Protein AF-A0A3M9Y8B5-F1 (afdb_monomer)

Radius of gyration: 24.88 Å; Cα contacts (8 Å, |Δi|>4): 390; chains: 1; bounding box: 61×48×78 Å

Foldseek 3Di:
DPLADDEPVNQVVQVDPVGHDDQDDPCCVVDLLQAAPCPCVVPPPPVNCSYDSVNHVVRHDDDDDDDPDDPCPPPPPPVPPPPQLPQDDPDPVPCPDPVSVLVSLVSHADLLLNLLVVFAFDPCQQLVQLVVVVVVDDDDDDPPDPPVDDQQWDADLNFTASHPDAAEEDASQSSRPVCFCVVRVVVCVVRVGHYDYHQSHSHDPPHGADCDPPNVSNLVRQVSCVVVPNQAAEYEDLPQWFGHGPSNVVVDVDDDIDGHDDDDDDDSDPHQYEYEDDQAVVVQVVCVVVPGPYYHHDNPSNRGDPPRHHSVCRVPVPDPPPD

Secondary structure (DSSP, 8-state):
--TT---HHHHHT-EETTEE----S--HHHHTTTS-TTHHHHHS-GGG----HHHHHHHT----------------------------PPPGGG--SHHHHHHHHHHHS-HHHHHHHH--STT-HHHHHHHHGGGG----PPSS---SS----EEETTEEESSS--BPP---GGGT-TTTHHHHHHHHHHHT--BPPPTT-SS--SS-----SSHHHHHHHHHHHHHTT---EEEE-S-SS----HHHHHHSS-----------PPP--SSPEEEEEE-SHHHHHHHHHTT-SEEEE-STTTTSSTTPPPHHHHHS-SS----

Solvent-accessible surface area (backbone atoms only — not comparable to full-atom values): 19767 Å² total; per-residue (Å²): 129,80,75,77,76,72,35,57,72,63,43,64,74,22,74,48,97,93,40,70,54,85,92,61,72,91,52,56,87,72,43,51,33,65,34,28,79,62,49,57,78,73,72,49,58,72,87,73,64,67,66,57,60,66,64,27,59,61,65,53,64,73,93,77,77,84,75,74,76,71,80,68,78,68,61,81,71,62,70,78,76,65,72,83,54,79,84,70,75,74,62,72,88,72,50,84,51,73,66,47,52,52,57,51,43,64,64,70,40,55,72,53,43,37,23,61,73,74,42,21,5,70,88,33,56,16,36,52,39,47,60,53,54,58,76,77,59,82,85,82,82,81,77,98,62,91,68,91,72,80,85,59,51,43,68,58,86,87,42,76,19,54,42,86,59,63,47,71,58,64,53,37,32,26,56,80,37,88,63,23,55,53,53,54,48,51,52,20,64,74,62,40,33,49,64,46,81,33,49,62,35,17,43,69,83,83,49,54,72,51,93,45,92,54,56,66,61,33,46,54,20,50,48,48,39,47,75,73,63,54,67,56,41,74,49,75,68,52,65,39,54,72,35,55,33,50,52,35,58,72,57,34,94,76,84,83,83,68,83,53,83,91,86,80,91,71,88,77,66,90,54,47,39,26,44,30,28,43,77,48,64,68,57,50,52,51,42,52,76,69,66,45,72,45,70,37,64,27,49,73,71,13,30,25,57,68,77,46,72,30,46,67,50,53,75,54,58,91,64,92,73,82,123

Sequence (323 aa):
MAVGDLNGSEVANHNNADSCWVIGKDATAAYDPIHPAGTLEKYLDASKHLGSSEQVLTKTRQPSVPPSKPQDIRQQREEPKHPPHPTEKPPLSHCLNLSDFESVARQVLDPTSWAYFSSAADDEITLQENYRAFHRVGFRPRVMVNVTQIDISTTLLGARSSLPFYITAKALNKLAHPDGEVAFTRAAGTHGIIHMIPTLSSCALDDILYVNEDRDVTRQIVQQAEKRGCKGLFITVDNTQVGRREKDLRARQRAASRDGEAWHPESITDMPIVLKGIQSVEDVLRAAEHGVAGVVLSNHGGRQLEFARSSLEVIAPGGKSKL

Organism: NCBI:txid1051616

InterPro domains:
  IPR000262 FMN-dependent dehydrogenase [PF01070] (105-254)
  IPR000262 FMN-dependent dehydrogenase [PF01070] (267-315)
  IPR008259 FMN-dependent alpha-hydroxy acid dehydrogenase, active site [PS00557] (298-304)
  IPR013785 Aldolase-type TIM barrel [G3DSA:3.20.20.70] (86-318)
  IPR037396 FMN hydroxy acid dehydrogenase domain [PS51349] (90-323)

Mean predicted aligned error: 12.78 Å

pLDDT: mean 76.39, std 20.82, range [30.23, 98.44]

Nearest PDB structures (foldseek):
  1qcw-assembly1_A  TM=9.193E-01  e=2.488E-20  Saccharomyces cerevisiae
  1kbi-assembly1_A-2  TM=7.594E-01  e=9.999E-23  Saccharomyces cerevisiae
  6w44-assembly1_A  TM=9.212E-01  e=8.499E-18  Homo sapiens
  2w0u-assembly3_C  TM=9.289E-01  e=1.938E-17  Homo sapiens
  6gmb-assembly1_A  TM=9.132E-01  e=1.299E-16  Homo sapiens

Structure (mmCIF, N/CA/C/O backbone):
data_AF-A0A3M9Y8B5-F1
#
_entry.id   AF-A0A3M9Y8B5-F1
#
loop_
_atom_site.group_PDB
_atom_site.id
_atom_site.type_symbol
_atom_site.label_atom_id
_atom_site.label_alt_id
_atom_site.label_comp_id
_atom_site.label_asym_id
_atom_site.label_entity_id
_atom_site.label_seq_id
_atom_site.pdbx_PDB_ins_code
_atom_site.Cartn_x
_atom_site.Cartn_y
_atom_site.Cartn_z
_atom_site.occupancy
_atom_site.B_iso_or_equiv
_atom_site.auth_seq_id
_atom_site.auth_comp_id
_atom_site.auth_asym_id
_atom_site.auth_atom_id
_atom_site.pdbx_PDB_model_num
ATOM 1 N N . MET A 1 1 ? 6.761 12.330 -43.329 1.00 39.31 1 MET A N 1
ATOM 2 C CA . MET A 1 1 ? 7.868 11.800 -44.153 1.00 39.31 1 MET A CA 1
ATOM 3 C C . MET A 1 1 ? 7.489 10.395 -44.571 1.00 39.31 1 MET A C 1
ATOM 5 O O . MET A 1 1 ? 6.934 9.680 -43.747 1.00 39.31 1 MET A O 1
ATOM 9 N N . ALA A 1 2 ? 7.680 10.029 -45.838 1.00 34.94 2 ALA A N 1
ATOM 10 C CA . ALA A 1 2 ? 7.469 8.648 -46.261 1.00 34.94 2 ALA A CA 1
ATOM 11 C C . ALA A 1 2 ? 8.413 7.729 -45.465 1.00 34.94 2 ALA A C 1
ATOM 13 O O . ALA A 1 2 ? 9.552 8.109 -45.204 1.00 34.94 2 ALA A O 1
ATOM 14 N N . VAL A 1 3 ? 7.931 6.544 -45.085 1.00 43.03 3 VAL A N 1
ATOM 15 C CA . VAL A 1 3 ? 8.569 5.525 -44.215 1.00 43.03 3 VAL A CA 1
ATOM 16 C C . VAL A 1 3 ? 9.807 4.866 -44.884 1.00 43.03 3 VAL A C 1
ATOM 18 O O . VAL A 1 3 ? 10.110 3.698 -44.683 1.00 43.03 3 VAL A O 1
ATOM 21 N N . GLY A 1 4 ? 10.511 5.587 -45.762 1.00 46.88 4 GLY A N 1
ATOM 22 C CA . GLY A 1 4 ? 11.449 5.027 -46.736 1.00 46.88 4 GLY A CA 1
ATOM 23 C C . GLY A 1 4 ? 12.939 5.141 -46.405 1.00 46.88 4 GLY A C 1
ATOM 24 O O . GLY A 1 4 ? 13.678 4.213 -46.735 1.00 46.88 4 GLY A O 1
ATOM 25 N N . ASP A 1 5 ? 13.405 6.209 -45.748 1.00 53.28 5 ASP A N 1
ATOM 26 C CA . ASP A 1 5 ? 14.815 6.630 -45.908 1.00 53.28 5 ASP A CA 1
ATOM 27 C C . ASP A 1 5 ? 15.636 6.839 -44.632 1.00 53.28 5 ASP A C 1
ATOM 29 O O . ASP A 1 5 ? 16.745 7.361 -44.690 1.00 53.28 5 ASP A O 1
ATOM 33 N N . LEU A 1 6 ? 15.172 6.345 -43.488 1.00 62.03 6 LEU A N 1
ATOM 34 C CA . LEU A 1 6 ? 15.936 6.477 -42.248 1.00 62.03 6 LEU A CA 1
ATOM 35 C C . LEU A 1 6 ? 17.165 5.568 -42.247 1.00 62.03 6 LEU A C 1
ATOM 37 O O . LEU A 1 6 ? 17.062 4.341 -42.337 1.00 62.03 6 LEU A O 1
ATOM 41 N N . ASN A 1 7 ? 18.338 6.179 -42.109 1.00 64.94 7 ASN A N 1
ATOM 42 C CA . ASN A 1 7 ? 19.612 5.491 -41.923 1.00 64.94 7 ASN A CA 1
ATOM 43 C C . ASN A 1 7 ? 20.214 5.826 -40.546 1.00 64.94 7 ASN A C 1
ATOM 45 O O . ASN A 1 7 ? 19.819 6.791 -39.891 1.00 64.94 7 ASN A O 1
ATOM 49 N N . GLY A 1 8 ? 21.179 5.024 -40.082 1.00 61.25 8 GLY A N 1
ATOM 50 C CA . GLY A 1 8 ? 21.776 5.218 -38.754 1.00 61.25 8 GLY A CA 1
ATOM 51 C C . GLY A 1 8 ? 22.465 6.576 -38.550 1.00 61.25 8 GLY A C 1
ATOM 52 O O . GLY A 1 8 ? 22.557 7.037 -37.416 1.00 61.25 8 GLY A O 1
ATOM 53 N N . SER A 1 9 ? 22.915 7.233 -39.623 1.00 67.12 9 SER A N 1
ATOM 54 C CA . SER A 1 9 ? 23.531 8.565 -39.571 1.00 67.12 9 SER A CA 1
ATOM 55 C C . SER A 1 9 ? 22.500 9.656 -39.300 1.00 67.12 9 SER A C 1
ATOM 57 O O . SER A 1 9 ? 22.771 10.583 -38.546 1.00 67.12 9 SER A O 1
ATOM 59 N N . GLU A 1 10 ? 21.308 9.526 -39.877 1.00 70.75 10 GLU A N 1
ATOM 60 C CA . GLU A 1 10 ? 20.201 10.444 -39.633 1.00 70.75 10 GLU A CA 1
ATOM 61 C C . GLU A 1 10 ? 19.714 10.332 -38.190 1.00 70.75 10 GLU A C 1
ATOM 63 O O . GLU A 1 10 ? 19.627 11.340 -37.500 1.00 70.75 10 GLU A O 1
ATOM 68 N N . VAL A 1 11 ? 19.537 9.110 -37.675 1.00 68.00 11 VAL A N 1
ATOM 69 C CA . VAL A 1 11 ? 19.154 8.901 -36.268 1.00 68.00 11 VAL A CA 1
ATOM 70 C C . VAL A 1 11 ? 20.176 9.491 -35.298 1.00 68.00 11 VAL A C 1
ATOM 72 O O . VAL A 1 11 ? 19.789 10.095 -34.300 1.00 68.00 11 VAL A O 1
ATOM 75 N N . ALA A 1 12 ? 21.472 9.382 -35.594 1.00 66.94 12 ALA A N 1
ATOM 76 C CA . ALA A 1 12 ? 22.521 9.936 -34.740 1.00 66.94 12 ALA A CA 1
ATOM 77 C C . ALA A 1 12 ? 22.442 11.467 -34.573 1.00 66.94 12 ALA A C 1
ATOM 79 O O . ALA A 1 12 ? 22.937 11.982 -33.572 1.00 66.94 12 ALA A O 1
ATOM 80 N N . ASN A 1 13 ? 21.798 12.184 -35.504 1.00 74.81 13 ASN A N 1
ATOM 81 C CA . ASN A 1 13 ? 21.595 13.635 -35.412 1.00 74.81 13 ASN A CA 1
ATOM 82 C C . ASN A 1 13 ? 20.490 14.025 -34.417 1.00 74.81 13 ASN A C 1
ATOM 84 O O . ASN A 1 13 ? 20.414 15.179 -33.997 1.00 74.81 13 ASN A O 1
ATOM 88 N N . HIS A 1 14 ? 19.648 13.072 -34.016 1.00 71.94 14 HIS A N 1
ATOM 89 C CA . HIS A 1 14 ? 18.565 13.269 -33.059 1.00 71.94 14 HIS A CA 1
ATOM 90 C C . HIS A 1 14 ? 18.964 12.671 -31.701 1.00 71.94 14 HIS A C 1
ATOM 92 O O . HIS A 1 14 ? 18.419 11.660 -31.264 1.00 71.94 14 HIS A O 1
ATOM 98 N N . ASN A 1 15 ? 19.950 13.278 -31.037 1.00 61.19 15 ASN A N 1
ATOM 99 C CA . ASN A 1 15 ? 20.521 12.799 -29.770 1.00 61.19 15 ASN A CA 1
ATOM 100 C C . ASN A 1 15 ? 20.554 13.869 -28.660 1.00 61.19 15 ASN A C 1
ATOM 102 O O . ASN A 1 15 ? 21.388 13.803 -27.754 1.00 61.19 15 ASN A O 1
ATOM 106 N N . ASN A 1 16 ? 19.667 14.862 -28.730 1.00 64.06 16 ASN A N 1
ATOM 107 C CA . ASN A 1 16 ? 19.595 15.963 -27.769 1.00 64.06 16 ASN A CA 1
ATOM 108 C C . ASN A 1 16 ? 18.207 16.047 -27.106 1.00 64.06 16 ASN A C 1
ATOM 110 O O . ASN A 1 16 ? 17.302 15.278 -27.429 1.00 64.06 16 ASN A O 1
ATOM 114 N N . ALA A 1 17 ? 18.061 16.956 -26.137 1.00 53.34 17 ALA A N 1
ATOM 115 C CA . ALA A 1 17 ? 16.841 17.093 -25.339 1.00 53.34 17 ALA A CA 1
ATOM 116 C C . ALA A 1 17 ? 15.609 17.498 -26.170 1.00 53.34 17 ALA A C 1
ATOM 118 O O . ALA A 1 17 ? 14.502 17.065 -25.859 1.00 53.34 17 ALA A O 1
ATOM 119 N N . ASP A 1 18 ? 15.813 18.266 -27.242 1.00 64.06 18 ASP A N 1
ATOM 120 C CA . ASP A 1 18 ? 14.740 18.776 -28.104 1.00 64.06 18 ASP A CA 1
ATOM 121 C C . ASP A 1 18 ? 14.344 17.770 -29.192 1.00 64.06 18 ASP A C 1
ATOM 123 O O . ASP A 1 18 ? 13.273 17.857 -29.796 1.00 64.06 18 ASP A O 1
ATOM 127 N N . SER A 1 19 ? 15.213 16.794 -29.457 1.00 63.47 19 SER A N 1
ATOM 128 C CA . SER A 1 19 ? 14.997 15.771 -30.461 1.00 63.47 19 SER A CA 1
ATOM 129 C C . SER A 1 19 ? 15.830 14.525 -30.169 1.00 63.47 19 SER A C 1
ATOM 131 O O . SER A 1 19 ? 17.031 14.488 -30.445 1.00 63.47 19 SER A O 1
ATOM 133 N N . CYS A 1 20 ? 15.159 13.472 -29.699 1.00 60.62 20 CYS A N 1
ATOM 134 C CA . CYS A 1 20 ? 15.762 12.185 -29.367 1.00 60.62 20 CYS A CA 1
ATOM 135 C C . CYS A 1 20 ? 15.126 11.059 -30.189 1.00 60.62 20 CYS A C 1
ATOM 137 O O . CYS A 1 20 ? 13.933 10.782 -30.045 1.00 60.62 20 CYS A O 1
ATOM 139 N N . TRP A 1 21 ? 15.905 10.418 -31.060 1.00 69.00 21 TRP A N 1
ATOM 140 C CA . TRP A 1 21 ? 15.503 9.219 -31.791 1.00 69.00 21 TRP A CA 1
ATOM 141 C C . TRP A 1 21 ? 16.311 8.028 -31.283 1.00 69.00 21 TRP A C 1
ATOM 143 O O . TRP A 1 21 ? 17.533 8.086 -31.157 1.00 69.00 21 TRP A O 1
ATOM 153 N N . VAL A 1 22 ? 15.625 6.923 -31.003 1.00 60.75 22 VAL A N 1
ATOM 154 C CA . VAL A 1 22 ? 16.242 5.703 -30.479 1.00 60.75 22 VAL A CA 1
ATOM 155 C C . VAL A 1 22 ? 16.017 4.577 -31.479 1.00 60.75 22 VAL A C 1
ATOM 157 O O . VAL A 1 22 ? 14.878 4.238 -31.789 1.00 60.75 22 VAL A O 1
ATOM 160 N N . ILE A 1 23 ? 17.103 3.973 -31.969 1.00 63.50 23 ILE A N 1
ATOM 161 C CA . ILE A 1 23 ? 17.049 2.679 -32.659 1.00 63.50 23 ILE A CA 1
ATOM 162 C C . ILE A 1 23 ? 17.440 1.612 -31.644 1.00 63.50 23 ILE A C 1
ATOM 164 O O . ILE A 1 23 ? 18.588 1.548 -31.204 1.00 63.50 23 ILE A O 1
ATOM 168 N N . GLY A 1 24 ? 16.492 0.754 -31.293 1.00 56.94 24 GLY A N 1
ATOM 169 C CA . GLY A 1 24 ? 16.724 -0.404 -30.440 1.00 56.94 24 GLY A CA 1
ATOM 170 C C . GLY A 1 24 ? 16.330 -1.700 -31.136 1.00 56.94 24 GLY A C 1
ATOM 171 O O . GLY A 1 24 ? 15.572 -1.704 -32.107 1.00 56.94 24 GLY A O 1
ATOM 172 N N . LYS A 1 25 ? 16.825 -2.822 -30.606 1.00 54.56 25 LYS A N 1
ATOM 173 C CA . LYS A 1 25 ? 16.076 -4.080 -30.715 1.00 54.56 25 LYS A CA 1
ATOM 174 C C . LYS A 1 25 ? 14.794 -3.957 -29.893 1.00 54.56 25 LYS A C 1
ATOM 176 O O . LYS A 1 25 ? 14.679 -3.039 -29.084 1.00 54.56 25 LYS A O 1
ATOM 181 N N . ASP A 1 26 ? 13.875 -4.890 -30.110 1.00 59.94 26 ASP A N 1
ATOM 182 C CA . ASP A 1 26 ? 12.655 -5.027 -29.324 1.00 59.94 26 ASP A CA 1
ATOM 183 C C . ASP A 1 26 ? 12.927 -4.820 -27.818 1.00 59.94 26 ASP A C 1
ATOM 185 O O . ASP A 1 26 ? 13.622 -5.611 -27.178 1.00 59.94 26 ASP A O 1
ATOM 189 N N . ALA A 1 27 ? 12.430 -3.700 -27.288 1.00 61.75 27 ALA A N 1
ATOM 190 C CA . ALA A 1 27 ? 12.580 -3.304 -25.894 1.00 61.75 27 ALA A CA 1
ATOM 191 C C . ALA A 1 27 ? 11.378 -3.739 -25.043 1.00 61.75 27 ALA A C 1
ATOM 193 O O . ALA A 1 27 ? 11.329 -3.397 -23.863 1.00 61.75 27 ALA A O 1
ATOM 194 N N . THR A 1 28 ? 10.439 -4.505 -25.613 1.00 66.06 28 THR A N 1
ATOM 195 C CA . THR A 1 28 ? 9.214 -4.993 -24.960 1.00 66.06 28 THR A CA 1
ATOM 196 C C . THR A 1 28 ? 9.516 -5.621 -23.599 1.00 66.06 28 THR A C 1
ATOM 198 O O . THR A 1 28 ? 8.907 -5.251 -22.603 1.00 66.06 28 THR A O 1
ATOM 201 N N . ALA A 1 29 ? 10.566 -6.446 -23.495 1.00 63.19 29 ALA A N 1
ATOM 202 C CA . ALA A 1 29 ? 10.961 -7.079 -22.231 1.00 63.19 29 ALA A CA 1
ATOM 203 C C . ALA A 1 29 ? 11.322 -6.086 -21.102 1.00 63.19 29 ALA A C 1
ATOM 205 O O . ALA A 1 29 ? 11.097 -6.384 -19.931 1.00 63.19 29 ALA A O 1
ATOM 206 N N . ALA A 1 30 ? 11.873 -4.914 -21.433 1.00 62.75 30 ALA A N 1
ATOM 207 C CA . ALA A 1 30 ? 12.182 -3.856 -20.465 1.00 62.75 30 ALA A CA 1
ATOM 208 C C . ALA A 1 30 ? 11.041 -2.831 -20.320 1.00 62.75 30 ALA A C 1
ATOM 210 O O . ALA A 1 30 ? 10.939 -2.168 -19.289 1.00 62.75 30 ALA A O 1
ATOM 211 N N . TYR A 1 31 ? 10.197 -2.695 -21.346 1.00 66.88 31 TYR A N 1
ATOM 212 C CA . TYR A 1 31 ? 9.096 -1.738 -21.424 1.00 66.88 31 TYR A CA 1
ATOM 213 C C . TYR A 1 31 ? 7.836 -2.238 -20.704 1.00 66.88 31 TYR A C 1
ATOM 215 O O . TYR A 1 31 ? 7.286 -1.517 -19.868 1.00 66.88 31 TYR A O 1
ATOM 223 N N . ASP A 1 32 ? 7.417 -3.473 -20.978 1.00 72.25 32 ASP A N 1
ATOM 224 C CA . ASP A 1 32 ? 6.177 -4.090 -20.489 1.00 72.25 32 ASP A CA 1
ATOM 225 C C . ASP A 1 32 ? 6.043 -4.162 -18.963 1.00 72.25 32 ASP A C 1
ATOM 227 O O . ASP A 1 32 ? 4.920 -4.030 -18.459 1.00 72.25 32 ASP A O 1
ATOM 231 N N . PRO A 1 33 ? 7.127 -4.374 -18.185 1.00 67.75 33 PRO A N 1
ATOM 232 C CA . PRO A 1 33 ? 7.008 -4.418 -16.733 1.00 67.75 33 PRO A CA 1
ATOM 233 C C . PRO A 1 33 ? 6.734 -3.051 -16.100 1.00 67.75 33 PRO A C 1
ATOM 235 O O . PRO A 1 33 ? 6.300 -2.990 -14.949 1.00 67.75 33 PRO A O 1
ATOM 238 N N . ILE A 1 34 ? 7.005 -1.957 -16.819 1.00 68.44 34 ILE A N 1
ATOM 239 C CA . ILE A 1 34 ? 6.912 -0.595 -16.280 1.00 68.44 34 ILE A CA 1
ATOM 240 C C . ILE A 1 34 ? 5.882 0.293 -16.987 1.00 68.44 34 ILE A C 1
ATOM 242 O O . ILE A 1 34 ? 5.618 1.391 -16.503 1.00 68.44 34 ILE A O 1
ATOM 246 N N . HIS A 1 35 ? 5.260 -0.188 -18.067 1.00 66.94 35 HIS A N 1
ATOM 247 C CA . HIS A 1 35 ? 4.175 0.496 -18.770 1.00 66.94 35 HIS A CA 1
ATOM 248 C C . HIS A 1 35 ? 2.949 -0.421 -18.936 1.00 66.94 35 HIS A C 1
ATOM 250 O O . HIS A 1 35 ? 3.094 -1.623 -19.182 1.00 66.94 35 HIS A O 1
ATOM 256 N N . PRO A 1 36 ? 1.724 0.124 -18.845 1.00 64.88 36 PRO A N 1
ATOM 257 C CA . PRO A 1 36 ? 0.515 -0.585 -19.244 1.00 64.88 36 PRO A CA 1
ATOM 258 C C . PRO A 1 36 ? 0.553 -1.063 -20.699 1.00 64.88 36 PRO A C 1
ATOM 260 O O . PRO A 1 36 ? 1.147 -0.419 -21.567 1.00 64.88 36 PRO A O 1
ATOM 263 N N . ALA A 1 37 ? -0.152 -2.161 -20.982 1.00 64.88 37 ALA A N 1
ATOM 264 C CA . ALA A 1 37 ? -0.356 -2.600 -22.360 1.00 64.88 37 ALA A CA 1
ATOM 265 C C . ALA A 1 37 ? -1.135 -1.525 -23.137 1.00 64.88 37 ALA A C 1
ATOM 267 O O . ALA A 1 37 ? -2.024 -0.892 -22.570 1.00 64.88 37 ALA A O 1
ATOM 268 N N . GLY A 1 38 ? -0.807 -1.310 -24.413 1.00 63.88 38 GLY A N 1
ATOM 269 C CA . GLY A 1 38 ? -1.481 -0.299 -25.236 1.00 63.88 38 GLY A CA 1
ATOM 270 C C . GLY A 1 38 ? -0.949 1.135 -25.084 1.00 63.88 38 GLY A C 1
ATOM 271 O O . GLY A 1 38 ? -1.470 2.047 -25.725 1.00 63.88 38 GLY A O 1
ATOM 272 N N . THR A 1 39 ? 0.047 1.377 -24.216 1.00 67.56 39 THR A N 1
ATOM 273 C CA . THR A 1 39 ? 0.553 2.736 -23.926 1.00 67.56 39 THR A CA 1
ATOM 274 C C . THR A 1 39 ? 1.116 3.419 -25.174 1.00 67.56 39 THR A C 1
ATOM 276 O O . THR A 1 39 ? 0.854 4.602 -25.390 1.00 67.56 39 THR A O 1
ATOM 279 N N . LEU A 1 40 ? 1.865 2.698 -26.015 1.00 67.81 40 LEU A N 1
ATOM 280 C CA . LEU A 1 40 ? 2.422 3.271 -27.243 1.00 67.81 40 LEU A CA 1
ATOM 281 C C . LEU A 1 40 ? 1.312 3.561 -28.254 1.00 67.81 40 LEU A C 1
ATOM 283 O O . LEU A 1 40 ? 1.245 4.656 -28.788 1.00 67.81 40 LEU A O 1
ATOM 287 N N . GLU A 1 41 ? 0.378 2.640 -28.447 1.00 68.62 41 GLU A N 1
ATOM 288 C CA . GLU A 1 41 ? -0.729 2.782 -29.394 1.00 68.62 41 GLU A CA 1
ATOM 289 C C . GLU A 1 41 ? -1.669 3.938 -29.030 1.00 68.62 41 GLU A C 1
ATOM 291 O O . GLU A 1 41 ? -2.261 4.560 -29.911 1.00 68.62 41 GLU A O 1
ATOM 296 N N . LYS A 1 42 ? -1.813 4.222 -27.730 1.00 64.31 42 LYS A N 1
ATOM 297 C CA . LYS A 1 42 ? -2.703 5.263 -27.209 1.00 64.31 42 LYS A CA 1
ATOM 298 C C . LYS A 1 42 ? -2.063 6.653 -27.196 1.00 64.31 42 LYS A C 1
ATOM 300 O O . LYS A 1 42 ? -2.761 7.630 -27.452 1.00 64.31 42 LYS A O 1
ATOM 305 N N . TYR A 1 43 ? -0.773 6.751 -26.871 1.00 64.88 43 TYR A N 1
ATOM 306 C CA . TYR A 1 43 ? -0.111 8.039 -26.611 1.00 64.88 43 TYR A CA 1
ATOM 307 C C . TYR A 1 43 ? 0.987 8.404 -27.616 1.00 64.88 43 TYR A C 1
ATOM 309 O O . TYR A 1 43 ? 1.393 9.566 -27.671 1.00 64.88 43 TYR A O 1
ATOM 317 N N . LEU A 1 44 ? 1.471 7.452 -28.417 1.00 68.00 44 LEU A N 1
ATOM 318 C CA . LEU A 1 44 ? 2.421 7.716 -29.491 1.00 68.00 44 LEU A CA 1
ATOM 319 C C . LEU A 1 44 ? 1.655 7.858 -30.808 1.00 68.00 44 LEU A C 1
ATOM 321 O O . LEU A 1 44 ? 1.164 6.887 -31.378 1.00 68.00 44 LEU A O 1
ATOM 325 N N . ASP A 1 45 ? 1.548 9.096 -31.289 1.00 73.50 45 ASP A N 1
ATOM 326 C CA . ASP A 1 45 ? 0.904 9.383 -32.569 1.00 73.50 45 ASP A CA 1
ATOM 327 C C . ASP A 1 45 ? 1.549 8.568 -33.702 1.00 73.50 45 ASP A C 1
ATOM 329 O O . ASP A 1 45 ? 2.774 8.449 -33.779 1.00 73.50 45 ASP A O 1
ATOM 333 N N . ALA A 1 46 ? 0.731 8.041 -34.617 1.00 71.75 46 ALA A N 1
ATOM 334 C CA . ALA A 1 46 ? 1.204 7.184 -35.701 1.00 71.75 46 ALA A CA 1
ATOM 335 C C . ALA A 1 46 ? 2.263 7.861 -36.594 1.00 71.75 46 ALA A C 1
ATOM 337 O O . ALA A 1 46 ? 3.107 7.177 -37.169 1.00 71.75 46 ALA A O 1
ATOM 338 N N . SER A 1 47 ? 2.283 9.197 -36.676 1.00 71.12 47 SER A N 1
ATOM 339 C CA . SER A 1 47 ? 3.326 9.958 -37.381 1.00 71.12 47 SER A CA 1
ATOM 340 C C . SER A 1 47 ? 4.714 9.852 -36.740 1.00 71.12 47 SER A C 1
ATOM 342 O O . SER A 1 47 ? 5.714 10.161 -37.391 1.00 71.12 47 SER A O 1
ATOM 344 N N . LYS A 1 48 ? 4.794 9.414 -35.479 1.00 69.25 48 LYS A N 1
ATOM 345 C CA . LYS A 1 48 ? 6.038 9.149 -34.744 1.00 69.25 48 LYS A CA 1
ATOM 346 C C . LYS A 1 48 ? 6.551 7.719 -34.955 1.00 69.25 48 LYS A C 1
ATOM 348 O O . LYS A 1 48 ? 7.664 7.414 -34.532 1.00 69.25 48 LYS A O 1
ATOM 353 N N . HIS A 1 49 ? 5.798 6.857 -35.645 1.00 69.38 49 HIS A N 1
ATOM 354 C CA . HIS A 1 49 ? 6.266 5.543 -36.088 1.00 69.38 49 HIS A CA 1
ATOM 355 C C . HIS A 1 49 ? 7.071 5.687 -37.378 1.00 69.38 49 HIS A C 1
ATOM 357 O O . HIS A 1 49 ? 6.552 5.654 -38.492 1.00 69.38 49 HIS A O 1
ATOM 363 N N . LEU A 1 50 ? 8.371 5.892 -37.202 1.00 66.81 50 LEU A N 1
ATOM 364 C CA . LEU A 1 50 ? 9.266 6.314 -38.270 1.00 66.81 50 LEU A CA 1
ATOM 365 C C . LEU A 1 50 ? 9.761 5.159 -39.176 1.00 66.81 50 LEU A C 1
ATOM 367 O O . LEU A 1 50 ? 10.237 5.416 -40.277 1.00 66.81 50 LEU A O 1
ATOM 371 N N . GLY A 1 51 ? 9.595 3.892 -38.779 1.00 65.19 51 GLY A N 1
ATOM 372 C CA . GLY A 1 51 ? 9.939 2.711 -39.590 1.00 65.19 51 GLY A CA 1
ATOM 373 C C . GLY A 1 51 ? 10.259 1.476 -38.742 1.00 65.19 51 GLY A C 1
ATOM 374 O O . GLY A 1 51 ? 10.214 1.542 -37.515 1.00 65.19 51 GLY A O 1
ATOM 375 N N . SER A 1 52 ? 10.584 0.341 -39.375 1.00 65.19 52 SER A N 1
ATOM 376 C CA . SER A 1 52 ? 10.984 -0.878 -38.646 1.00 65.19 52 SER A CA 1
ATOM 377 C C . SER A 1 52 ? 12.487 -0.908 -38.341 1.00 65.19 52 SER A C 1
ATOM 379 O O . SER A 1 52 ? 13.314 -0.461 -39.141 1.00 65.19 52 SER A O 1
ATOM 381 N N . SER A 1 53 ? 12.860 -1.484 -37.195 1.00 60.69 53 SER A N 1
ATOM 382 C CA . SER A 1 53 ? 14.263 -1.607 -36.770 1.00 60.69 53 SER A CA 1
ATOM 383 C C . SER A 1 53 ? 15.111 -2.425 -37.753 1.00 60.69 53 SER A C 1
ATOM 385 O O . SER A 1 53 ? 16.274 -2.093 -37.983 1.00 60.69 53 SER A O 1
ATOM 387 N N . GLU A 1 54 ? 14.534 -3.443 -38.398 1.00 60.19 54 GLU A N 1
ATOM 388 C CA . GLU A 1 54 ? 15.214 -4.263 -39.409 1.00 60.19 54 GLU A CA 1
ATOM 389 C C . GLU A 1 54 ? 15.604 -3.462 -40.655 1.00 60.19 54 GLU A C 1
ATOM 391 O O . GLU A 1 54 ? 16.722 -3.617 -41.152 1.00 60.19 54 GLU A O 1
ATOM 396 N N . GLN A 1 55 ? 14.732 -2.567 -41.131 1.00 63.19 55 GLN A N 1
ATOM 397 C CA . GLN A 1 55 ? 14.993 -1.714 -42.297 1.00 63.19 55 GLN A CA 1
ATOM 398 C C . GLN A 1 55 ? 16.118 -0.707 -42.039 1.00 63.19 55 GLN A C 1
ATOM 400 O O . GLN A 1 55 ? 16.921 -0.438 -42.931 1.00 63.19 55 GLN A O 1
ATOM 405 N N . VAL A 1 56 ? 16.210 -0.178 -40.818 1.00 59.56 56 VAL A N 1
ATOM 406 C CA . VAL A 1 56 ? 17.267 0.771 -40.452 1.00 59.56 56 VAL A CA 1
ATOM 407 C C . VAL A 1 56 ? 18.594 0.037 -40.245 1.00 59.56 56 VAL A C 1
ATOM 409 O O . VAL A 1 56 ? 19.605 0.427 -40.819 1.00 59.56 56 VAL A O 1
ATOM 412 N N . LEU A 1 57 ? 18.602 -1.081 -39.507 1.00 58.56 57 LEU A N 1
ATOM 413 C CA . LEU A 1 57 ? 19.820 -1.844 -39.192 1.00 58.56 57 LEU A CA 1
ATOM 414 C C . LEU A 1 57 ? 20.472 -2.507 -40.417 1.00 58.56 57 LEU A C 1
ATOM 416 O O . LEU A 1 57 ? 21.697 -2.638 -40.462 1.00 58.56 57 LEU A O 1
ATOM 420 N N . THR A 1 58 ? 19.683 -2.922 -41.412 1.00 58.34 58 THR A N 1
ATOM 421 C CA . THR A 1 58 ? 20.206 -3.465 -42.678 1.00 58.34 58 THR A CA 1
ATOM 422 C C . THR A 1 58 ? 20.855 -2.388 -43.546 1.00 58.34 58 THR A C 1
ATOM 424 O O . THR A 1 58 ? 21.878 -2.662 -44.173 1.00 58.34 58 THR A O 1
ATOM 427 N N . LYS A 1 59 ? 20.339 -1.152 -43.522 1.00 55.78 59 LYS A N 1
ATOM 428 C CA . LYS A 1 59 ? 20.894 -0.007 -44.263 1.00 55.78 59 LYS A CA 1
ATOM 429 C C . LYS A 1 59 ? 22.138 0.617 -43.610 1.00 55.78 59 LYS A C 1
ATOM 431 O O . LYS A 1 59 ? 22.908 1.277 -44.301 1.00 55.78 59 LYS A O 1
ATOM 436 N N . THR A 1 60 ? 22.393 0.383 -42.319 1.00 49.66 60 THR A N 1
ATOM 437 C CA . THR A 1 60 ? 23.607 0.871 -41.620 1.00 49.66 60 THR A CA 1
ATOM 438 C C . THR A 1 60 ? 24.841 -0.024 -41.821 1.00 49.66 60 THR A C 1
ATOM 440 O O . THR A 1 60 ? 25.941 0.340 -41.406 1.00 49.66 60 THR A O 1
ATOM 443 N N . ARG A 1 61 ? 24.709 -1.199 -42.455 1.00 46.41 61 ARG A N 1
ATOM 444 C CA . ARG A 1 61 ? 25.857 -2.058 -42.798 1.00 46.41 61 ARG A CA 1
ATOM 445 C C . ARG A 1 61 ? 26.550 -1.548 -44.068 1.00 46.41 61 ARG A C 1
ATOM 447 O O . ARG A 1 61 ? 26.248 -2.005 -45.164 1.00 46.41 61 ARG A O 1
ATOM 454 N N . GLN A 1 62 ? 27.515 -0.639 -43.930 1.00 43.72 62 GLN A N 1
ATOM 455 C CA . GLN A 1 62 ? 28.480 -0.379 -45.007 1.00 43.72 62 GLN A CA 1
ATOM 456 C C . GLN A 1 62 ? 29.551 -1.490 -45.052 1.00 43.72 62 GLN A C 1
ATOM 458 O O . GLN A 1 62 ? 30.090 -1.850 -44.002 1.00 43.72 62 GLN A O 1
ATOM 463 N N . PRO A 1 63 ? 29.905 -2.035 -46.232 1.00 48.00 63 PRO A N 1
ATOM 464 C CA . PRO A 1 63 ? 31.053 -2.917 -46.380 1.00 48.00 63 PRO A CA 1
ATOM 465 C C . PRO A 1 63 ? 32.320 -2.083 -46.605 1.00 48.00 63 PRO A C 1
ATOM 467 O O . PRO A 1 63 ? 32.647 -1.757 -47.742 1.00 48.00 63 PRO A O 1
ATOM 470 N N . SER A 1 64 ? 33.068 -1.754 -45.551 1.00 39.31 64 SER A N 1
ATOM 471 C CA . SER A 1 64 ? 34.460 -1.314 -45.730 1.00 39.31 64 SER A CA 1
ATOM 472 C C . SER A 1 64 ? 35.297 -1.369 -44.451 1.00 39.31 64 SER A C 1
ATOM 474 O O . SER A 1 64 ? 34.907 -0.832 -43.420 1.00 39.31 64 SER A O 1
ATOM 476 N N . VAL A 1 65 ? 36.504 -1.920 -44.633 1.00 35.00 65 VAL A N 1
ATOM 477 C CA . VAL A 1 65 ? 37.666 -2.055 -43.733 1.00 35.00 65 VAL A CA 1
ATOM 478 C C . VAL A 1 65 ? 37.632 -3.282 -42.799 1.00 35.00 65 VAL A C 1
ATOM 480 O O . VAL A 1 65 ? 36.763 -3.377 -41.933 1.00 35.00 65 VAL A O 1
ATOM 483 N N . PRO A 1 66 ? 38.581 -4.240 -42.935 1.00 36.78 66 PRO A N 1
ATOM 484 C CA . PRO A 1 66 ? 38.739 -5.303 -41.950 1.00 36.78 66 PRO A CA 1
ATOM 485 C C . PRO A 1 66 ? 39.154 -4.656 -40.624 1.00 36.78 66 PRO A C 1
ATOM 487 O O . PRO A 1 66 ? 40.097 -3.861 -40.613 1.00 36.78 66 PRO A O 1
ATOM 490 N N . PRO A 1 67 ? 38.476 -4.950 -39.506 1.00 36.31 67 PRO A N 1
ATOM 491 C CA . PRO A 1 67 ? 38.800 -4.304 -38.252 1.00 36.31 67 PRO A CA 1
ATOM 492 C C . PRO A 1 67 ? 40.220 -4.712 -37.852 1.00 36.31 67 PRO A C 1
ATOM 494 O O . PRO A 1 67 ? 40.496 -5.884 -37.588 1.00 36.31 67 PRO A O 1
ATOM 497 N N . SER A 1 68 ? 41.132 -3.740 -37.774 1.00 38.38 68 SER A N 1
ATOM 498 C CA . SER A 1 68 ? 42.268 -3.849 -36.864 1.00 38.38 68 SER A CA 1
ATOM 499 C C . SER A 1 68 ? 41.662 -4.166 -35.505 1.00 38.38 68 SER A C 1
ATOM 501 O O . SER A 1 68 ? 40.882 -3.349 -35.014 1.00 38.38 68 SER A O 1
ATOM 503 N N . LYS A 1 69 ? 41.927 -5.374 -34.983 1.00 32.78 69 LYS A N 1
ATOM 504 C CA . LYS A 1 69 ? 41.344 -5.903 -33.743 1.00 32.78 69 LYS A CA 1
ATOM 505 C C . LYS A 1 69 ? 41.138 -4.762 -32.742 1.00 32.78 69 LYS A C 1
ATOM 507 O O . LYS A 1 69 ? 42.134 -4.267 -32.208 1.00 32.78 69 LYS A O 1
ATOM 512 N N . PRO A 1 70 ? 39.891 -4.327 -32.489 1.00 36.88 70 PRO A N 1
ATOM 513 C CA . PRO A 1 70 ? 39.615 -3.562 -31.295 1.00 36.88 70 PRO A CA 1
ATOM 514 C C . PRO A 1 70 ? 40.113 -4.458 -30.170 1.00 36.88 70 PRO A C 1
ATOM 516 O O . PRO A 1 70 ? 39.733 -5.629 -30.113 1.00 36.88 70 PRO A O 1
ATOM 519 N N . GLN A 1 71 ? 41.035 -3.973 -29.340 1.00 34.72 71 GLN A N 1
ATOM 520 C CA . GLN A 1 71 ? 41.250 -4.637 -28.066 1.00 34.72 71 GLN A CA 1
ATOM 521 C C . GLN A 1 71 ? 39.868 -4.712 -27.423 1.00 34.72 71 GLN A C 1
ATOM 523 O O . GLN A 1 71 ? 39.232 -3.681 -27.203 1.00 34.72 71 GLN A O 1
ATOM 528 N N . ASP A 1 72 ? 39.371 -5.936 -27.263 1.00 34.19 72 ASP A N 1
ATOM 529 C CA . ASP A 1 72 ? 38.085 -6.249 -26.665 1.00 34.19 72 ASP A CA 1
ATOM 530 C C . ASP A 1 72 ? 38.131 -5.762 -25.208 1.00 34.19 72 ASP A C 1
ATOM 532 O O . ASP A 1 72 ? 38.434 -6.499 -24.277 1.00 34.19 72 ASP A O 1
ATOM 536 N N . ILE A 1 73 ? 37.859 -4.470 -25.001 1.00 35.19 73 ILE A N 1
ATOM 537 C CA . ILE A 1 73 ? 37.510 -3.908 -23.689 1.00 35.19 73 ILE A CA 1
ATOM 538 C C . ILE A 1 73 ? 36.050 -4.271 -23.358 1.00 35.19 73 ILE A C 1
ATOM 540 O O . ILE A 1 73 ? 35.557 -4.008 -22.264 1.00 35.19 73 ILE A O 1
ATOM 544 N N . ARG A 1 74 ? 35.377 -5.036 -24.231 1.00 39.78 74 ARG A N 1
ATOM 545 C CA . ARG A 1 74 ? 34.447 -6.063 -23.764 1.00 39.78 74 ARG A CA 1
ATOM 546 C C . ARG A 1 74 ? 35.262 -7.143 -23.058 1.00 39.78 74 ARG A C 1
ATOM 548 O O . ARG A 1 74 ? 35.380 -8.272 -23.522 1.00 39.78 74 ARG A O 1
ATOM 555 N N . GLN A 1 75 ? 35.758 -6.797 -21.867 1.00 35.88 75 GLN A N 1
ATOM 556 C CA . GLN A 1 75 ? 35.759 -7.771 -20.793 1.00 35.88 75 GLN A CA 1
ATOM 557 C C . GLN A 1 75 ? 34.421 -8.481 -20.895 1.00 35.88 75 GLN A C 1
ATOM 559 O O . GLN A 1 75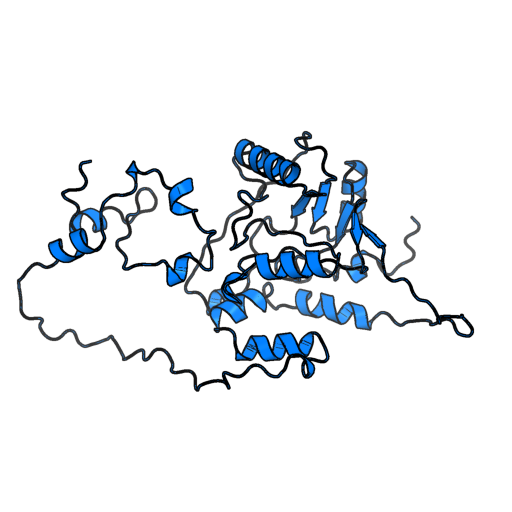 ? 33.374 -7.832 -20.976 1.00 35.88 75 GLN A O 1
ATOM 564 N N . GLN A 1 76 ? 34.508 -9.798 -20.991 1.00 35.03 76 GLN A N 1
ATOM 565 C CA . GLN A 1 76 ? 33.427 -10.724 -20.767 1.00 35.03 76 GLN A CA 1
ATOM 566 C C . GLN A 1 76 ? 32.709 -10.290 -19.483 1.00 35.03 76 GLN A C 1
ATOM 568 O O . GLN A 1 76 ? 32.995 -10.773 -18.395 1.00 35.03 76 GLN A O 1
ATOM 573 N N . ARG A 1 77 ? 31.759 -9.358 -19.590 1.00 38.44 77 ARG A N 1
ATOM 574 C CA . ARG A 1 77 ? 30.586 -9.381 -18.745 1.00 38.44 77 ARG A CA 1
ATOM 575 C C . ARG A 1 77 ? 29.843 -10.602 -19.243 1.00 38.44 77 ARG A C 1
ATOM 577 O O . ARG A 1 77 ? 28.926 -10.511 -20.050 1.00 38.44 77 ARG A O 1
ATOM 584 N N . GLU A 1 78 ? 30.299 -11.761 -18.776 1.00 33.34 78 GLU A N 1
ATOM 585 C CA . GLU A 1 78 ? 29.329 -12.722 -18.306 1.00 33.34 78 GLU A CA 1
ATOM 586 C C . GLU A 1 78 ? 28.333 -11.879 -17.503 1.00 33.34 78 GLU A C 1
ATOM 588 O O . GLU A 1 78 ? 28.718 -11.202 -16.542 1.00 33.34 78 GLU A O 1
ATOM 593 N N . GLU A 1 79 ? 27.076 -11.811 -17.956 1.00 35.09 79 GLU A N 1
ATOM 594 C CA . GLU A 1 79 ? 26.002 -11.587 -16.994 1.00 35.09 79 GLU A CA 1
ATOM 595 C C . GLU A 1 79 ? 26.369 -12.466 -15.806 1.00 35.09 79 GLU A C 1
ATOM 597 O O . GLU A 1 79 ? 26.679 -13.640 -16.054 1.00 35.09 79 GLU A O 1
ATOM 602 N N . PRO A 1 80 ? 26.485 -11.927 -14.578 1.00 35.09 80 PRO A N 1
ATOM 603 C CA . PRO A 1 80 ? 26.819 -12.772 -13.457 1.00 35.09 80 PRO A CA 1
ATOM 604 C C . PRO A 1 80 ? 25.814 -13.911 -13.519 1.00 35.09 80 PRO A C 1
ATOM 606 O O . PRO A 1 80 ? 24.611 -13.690 -13.368 1.00 35.09 80 PRO A O 1
ATOM 609 N N . LYS A 1 81 ? 26.308 -15.116 -13.835 1.00 41.38 81 LYS A N 1
ATOM 610 C CA . LYS A 1 81 ? 25.574 -16.350 -13.638 1.00 41.38 81 LYS A CA 1
ATOM 611 C C . LYS A 1 81 ? 25.442 -16.404 -12.135 1.00 41.38 81 LYS A C 1
ATOM 613 O O . LYS A 1 81 ? 26.290 -16.969 -11.447 1.00 41.38 81 LYS A O 1
ATOM 618 N N . HIS A 1 82 ? 24.442 -15.693 -11.621 1.00 44.56 82 HIS A N 1
ATOM 619 C CA . HIS A 1 82 ? 24.009 -15.864 -10.264 1.00 44.56 82 HIS A CA 1
ATOM 620 C C . HIS A 1 82 ? 23.836 -17.375 -10.127 1.00 44.56 82 HIS A C 1
ATOM 622 O O . HIS A 1 82 ? 23.210 -17.988 -11.004 1.00 44.56 82 HIS A O 1
ATOM 628 N N . PRO A 1 83 ? 24.477 -18.004 -9.126 1.00 37.66 83 PRO A N 1
ATOM 629 C CA . PRO A 1 83 ? 24.223 -19.410 -8.871 1.00 37.66 83 PRO A CA 1
ATOM 630 C C . PRO A 1 83 ? 22.702 -19.573 -8.827 1.00 37.66 83 PRO A C 1
ATOM 632 O O . PRO A 1 83 ? 22.043 -18.656 -8.327 1.00 37.66 83 PRO A O 1
ATOM 635 N N . PRO A 1 84 ? 22.131 -20.649 -9.396 1.00 43.19 84 PRO A N 1
ATOM 636 C CA . PRO A 1 84 ? 20.694 -20.850 -9.357 1.00 43.19 84 PRO A CA 1
ATOM 637 C C . PRO A 1 84 ? 20.285 -20.842 -7.885 1.00 43.19 84 PRO A C 1
ATOM 639 O O . PRO A 1 84 ? 20.493 -21.816 -7.164 1.00 43.19 84 PRO A O 1
ATOM 642 N N . HIS A 1 85 ? 19.772 -19.705 -7.411 1.00 48.84 85 HIS A N 1
ATOM 643 C CA . HIS A 1 85 ? 19.027 -19.669 -6.170 1.00 48.84 85 HIS A CA 1
ATOM 644 C C . HIS A 1 85 ? 17.909 -20.690 -6.364 1.00 48.84 85 HIS A C 1
ATOM 646 O O . HIS A 1 85 ? 17.364 -20.747 -7.472 1.00 48.84 85 HIS A O 1
ATOM 652 N N . PRO A 1 86 ? 17.637 -21.555 -5.372 1.00 49.56 86 PRO A N 1
ATOM 653 C CA . PRO A 1 86 ? 16.678 -22.635 -5.537 1.00 49.56 86 PRO A CA 1
ATOM 654 C C . PRO A 1 86 ? 15.385 -22.048 -6.103 1.00 49.56 86 PRO A C 1
ATOM 656 O O . PRO A 1 86 ? 14.718 -21.231 -5.476 1.00 49.56 86 PRO A O 1
ATOM 659 N N . THR A 1 87 ? 15.106 -22.403 -7.356 1.00 58.81 87 THR A N 1
ATOM 660 C CA . THR A 1 87 ? 14.033 -21.846 -8.185 1.00 58.81 87 THR A CA 1
ATOM 661 C C . THR A 1 87 ? 12.654 -22.266 -7.691 1.00 58.81 87 THR A C 1
ATOM 663 O O . THR A 1 87 ? 11.641 -21.723 -8.134 1.00 58.81 87 THR A O 1
ATOM 666 N N . GLU A 1 88 ? 12.596 -23.214 -6.759 1.00 75.88 88 GLU A N 1
ATOM 667 C CA . GLU A 1 88 ? 11.365 -23.623 -6.111 1.00 75.88 88 GLU A CA 1
ATOM 668 C C . GLU A 1 88 ? 11.051 -22.726 -4.921 1.00 75.88 88 GLU A C 1
ATOM 670 O O . GLU A 1 88 ? 11.666 -22.788 -3.856 1.00 75.88 88 GLU A O 1
ATOM 675 N N . LYS A 1 89 ? 10.011 -21.911 -5.109 1.00 89.44 89 LYS A N 1
ATOM 676 C CA . LYS A 1 89 ? 9.286 -21.292 -4.003 1.00 89.44 89 LYS A CA 1
ATOM 677 C C . LYS A 1 89 ? 8.817 -22.406 -3.058 1.00 89.44 89 LYS A C 1
ATOM 679 O O . LYS A 1 89 ? 8.316 -23.424 -3.545 1.00 89.44 89 LYS A O 1
ATOM 684 N N . PRO A 1 90 ? 8.921 -22.228 -1.731 1.00 92.00 90 PRO A N 1
ATOM 685 C CA . PRO A 1 90 ? 8.353 -23.197 -0.809 1.00 92.00 90 PRO A CA 1
ATOM 686 C C . PRO A 1 90 ? 6.833 -23.307 -1.028 1.00 92.00 90 PRO A C 1
ATOM 688 O O . PRO A 1 90 ? 6.208 -22.354 -1.512 1.00 92.00 90 PRO A O 1
ATOM 691 N N . PRO A 1 91 ? 6.210 -24.438 -0.649 1.00 94.81 91 PRO A N 1
ATOM 692 C CA . PRO A 1 91 ? 4.758 -24.546 -0.611 1.00 94.81 91 PRO A CA 1
ATOM 693 C C . PRO A 1 91 ? 4.143 -23.372 0.156 1.00 94.81 91 PRO A C 1
ATOM 695 O O . PRO A 1 91 ? 4.648 -22.994 1.211 1.00 94.81 91 PRO A O 1
ATOM 698 N N . LEU A 1 92 ? 3.028 -22.823 -0.335 1.00 94.25 92 LEU A N 1
ATOM 699 C CA . LEU A 1 92 ? 2.370 -21.671 0.300 1.00 94.25 92 LEU A CA 1
ATOM 700 C C . LEU A 1 92 ? 2.031 -21.931 1.778 1.00 94.25 92 LEU A C 1
ATOM 702 O O . LEU A 1 92 ? 2.129 -21.029 2.600 1.00 94.25 92 LEU A O 1
ATOM 706 N N . SER A 1 93 ? 1.700 -23.178 2.126 1.00 96.62 93 SER A N 1
ATOM 707 C CA . SER A 1 93 ? 1.434 -23.618 3.500 1.00 96.62 93 SER A CA 1
ATOM 708 C C . SER A 1 93 ? 2.634 -23.506 4.448 1.00 96.62 93 SER A C 1
ATOM 710 O O . SER A 1 93 ? 2.452 -23.625 5.655 1.00 96.62 93 SER A O 1
ATOM 712 N N . HIS A 1 94 ? 3.852 -23.313 3.932 1.00 94.88 94 HIS A N 1
ATOM 713 C CA . HIS A 1 94 ? 5.059 -23.101 4.736 1.00 94.88 94 HIS A CA 1
ATOM 714 C C . HIS A 1 94 ? 5.331 -21.617 5.024 1.00 94.88 94 HIS A C 1
ATOM 716 O O . HIS A 1 94 ? 6.152 -21.322 5.887 1.00 94.88 94 HIS A O 1
ATOM 722 N N . CYS A 1 95 ? 4.663 -20.686 4.336 1.00 96.25 95 CYS A N 1
ATOM 723 C CA . CYS A 1 95 ? 4.715 -19.265 4.672 1.00 96.25 95 CYS A CA 1
ATOM 724 C C . CYS A 1 95 ? 3.716 -18.993 5.805 1.00 96.25 95 CYS A C 1
ATOM 726 O O . CYS A 1 95 ? 2.517 -18.851 5.570 1.00 96.25 95 CYS A O 1
ATOM 728 N N . LEU A 1 96 ? 4.208 -18.960 7.044 1.00 96.69 96 LEU A N 1
ATOM 729 C CA . LEU A 1 96 ? 3.394 -18.833 8.254 1.00 96.69 96 LEU A CA 1
ATOM 730 C C . LEU A 1 96 ? 3.085 -17.372 8.601 1.00 96.69 96 LEU A C 1
ATOM 732 O O . LEU A 1 96 ? 2.127 -17.095 9.322 1.00 96.69 96 LEU A O 1
ATOM 736 N N . ASN A 1 97 ? 3.901 -16.433 8.122 1.00 96.69 97 ASN A N 1
ATOM 737 C CA . ASN A 1 97 ? 3.740 -15.002 8.370 1.00 96.69 97 ASN A CA 1
ATOM 738 C C . ASN A 1 97 ? 4.213 -14.148 7.174 1.00 96.69 97 ASN A C 1
ATOM 740 O O . ASN A 1 97 ? 4.729 -14.658 6.181 1.00 96.69 97 ASN A O 1
ATOM 744 N N . LEU A 1 98 ? 4.034 -12.824 7.271 1.00 95.81 98 LEU A N 1
ATOM 745 C CA . LEU A 1 98 ? 4.395 -11.881 6.203 1.00 95.81 98 LEU A CA 1
ATOM 746 C C . LEU A 1 98 ? 5.905 -11.820 5.915 1.00 95.81 98 LEU A C 1
ATOM 748 O O . LEU A 1 98 ? 6.291 -11.651 4.759 1.00 95.81 98 LEU A O 1
ATOM 752 N N . SER A 1 99 ? 6.755 -12.009 6.925 1.00 95.94 99 SER A N 1
ATOM 753 C CA . SER A 1 99 ? 8.215 -11.995 6.770 1.00 95.94 99 SER A CA 1
ATOM 754 C C . SER A 1 99 ? 8.729 -13.194 5.967 1.00 95.94 99 SER A C 1
ATOM 756 O O . SER A 1 99 ? 9.746 -13.083 5.282 1.00 95.94 99 SER A O 1
ATOM 758 N N . ASP A 1 100 ? 8.015 -14.326 5.981 1.00 96.75 100 ASP A N 1
ATOM 759 C CA . ASP A 1 100 ? 8.362 -15.485 5.150 1.00 96.75 100 ASP A CA 1
ATOM 760 C C . ASP A 1 100 ? 8.217 -15.151 3.657 1.00 96.75 100 ASP A C 1
ATOM 762 O O . ASP A 1 100 ? 9.082 -15.503 2.854 1.00 96.75 100 ASP A O 1
ATOM 766 N N . PHE A 1 101 ? 7.171 -14.404 3.280 1.00 96.25 101 PHE A N 1
ATOM 767 C CA . PHE A 1 101 ? 6.995 -13.934 1.902 1.00 96.25 101 PHE A CA 1
ATOM 768 C C . PHE A 1 101 ? 8.100 -12.962 1.483 1.00 96.25 101 PHE A C 1
ATOM 770 O O . PHE A 1 101 ? 8.575 -13.041 0.351 1.00 96.25 101 PHE A O 1
ATOM 777 N N . GLU A 1 102 ? 8.537 -12.077 2.381 1.00 95.44 102 GLU A N 1
ATOM 778 C CA . GLU A 1 102 ? 9.659 -11.170 2.125 1.00 95.44 102 GLU A CA 1
ATOM 779 C C . GLU A 1 102 ? 10.972 -11.944 1.910 1.00 95.44 102 GLU A C 1
ATOM 781 O O . GLU A 1 102 ? 11.701 -11.681 0.951 1.00 95.44 102 GLU A O 1
ATOM 786 N N . SER A 1 103 ? 11.238 -12.956 2.743 1.00 94.75 103 SER A N 1
ATOM 787 C CA . SER A 1 103 ? 12.410 -13.832 2.621 1.00 94.75 103 SER A CA 1
ATOM 788 C C . SER A 1 103 ? 12.423 -14.613 1.303 1.00 94.75 103 SER A C 1
ATOM 790 O O . SER A 1 103 ? 13.457 -14.687 0.634 1.00 94.75 103 SER A O 1
ATOM 792 N N . VAL A 1 104 ? 11.272 -15.156 0.890 1.00 94.56 104 VAL A N 1
ATOM 793 C CA . VAL A 1 104 ? 11.123 -15.833 -0.407 1.00 94.56 104 VAL A CA 1
ATOM 794 C C . VAL A 1 104 ? 11.301 -14.839 -1.557 1.00 94.56 104 VAL A C 1
ATOM 796 O O . VAL A 1 104 ? 12.041 -15.117 -2.498 1.00 94.56 104 VAL A O 1
ATOM 799 N N . ALA A 1 105 ? 10.680 -13.659 -1.483 1.00 94.06 105 ALA A N 1
ATOM 800 C CA . ALA A 1 105 ? 10.799 -12.633 -2.517 1.00 94.06 105 ALA A CA 1
ATOM 801 C C . ALA A 1 105 ? 12.253 -12.180 -2.715 1.00 94.06 105 ALA A C 1
ATOM 803 O O . ALA A 1 105 ? 12.689 -12.040 -3.853 1.00 94.06 105 ALA A O 1
ATOM 804 N N . ARG A 1 106 ? 13.032 -12.039 -1.635 1.00 93.69 106 ARG A N 1
ATOM 805 C CA . ARG A 1 106 ? 14.463 -11.703 -1.699 1.00 93.69 106 ARG A CA 1
ATOM 806 C C . ARG A 1 106 ? 15.296 -12.718 -2.483 1.00 93.69 106 ARG A C 1
ATOM 808 O O . ARG A 1 106 ? 16.313 -12.346 -3.058 1.00 93.69 106 ARG A O 1
ATOM 815 N N . GLN A 1 107 ? 14.900 -13.987 -2.465 1.00 91.06 107 GLN A N 1
ATOM 816 C CA . GLN A 1 107 ? 15.618 -15.069 -3.145 1.00 91.06 107 GLN A CA 1
ATOM 817 C C . GLN A 1 107 ? 15.196 -15.228 -4.609 1.00 91.06 107 GLN A C 1
ATOM 819 O O . GLN A 1 107 ? 15.982 -15.712 -5.418 1.00 91.06 107 GLN A O 1
ATOM 824 N N . VAL A 1 108 ? 13.957 -14.850 -4.934 1.00 90.69 108 VAL A N 1
ATOM 825 C CA . VAL A 1 108 ? 13.341 -15.112 -6.243 1.00 90.69 108 VAL A CA 1
ATOM 826 C C . VAL A 1 108 ? 13.367 -13.893 -7.165 1.00 90.69 108 VAL A C 1
ATOM 828 O O . VAL A 1 108 ? 13.464 -14.057 -8.378 1.00 90.69 108 VAL A O 1
ATOM 831 N N . LEU A 1 109 ? 13.239 -12.681 -6.622 1.00 89.19 109 LEU A N 1
ATOM 832 C CA . LEU A 1 109 ? 13.248 -11.461 -7.426 1.00 89.19 109 LEU A CA 1
ATOM 833 C C . LEU A 1 109 ? 14.659 -11.143 -7.916 1.00 89.19 109 LEU A C 1
ATOM 835 O O . LEU A 1 109 ? 15.638 -11.319 -7.190 1.00 89.19 109 LEU A O 1
ATOM 839 N N . ASP A 1 110 ? 14.754 -10.606 -9.133 1.00 88.62 110 ASP A N 1
ATOM 840 C CA . ASP A 1 110 ? 16.016 -10.061 -9.616 1.00 88.62 110 ASP A CA 1
ATOM 841 C C . ASP A 1 110 ? 16.462 -8.871 -8.736 1.00 88.62 110 ASP A C 1
ATOM 843 O O . ASP A 1 110 ? 15.628 -8.211 -8.099 1.00 88.62 110 ASP A O 1
ATOM 847 N N . PRO A 1 111 ? 17.769 -8.556 -8.692 1.00 87.81 111 PRO A N 1
ATOM 848 C CA . PRO A 1 111 ? 18.290 -7.513 -7.814 1.00 87.81 111 PRO A CA 1
ATOM 849 C C . PRO A 1 111 ? 17.641 -6.136 -8.005 1.00 87.81 111 PRO A C 1
ATOM 851 O O . PRO A 1 111 ? 17.493 -5.398 -7.030 1.00 87.81 111 PRO A O 1
ATOM 854 N N . THR A 1 112 ? 17.241 -5.776 -9.228 1.00 85.56 112 THR A N 1
ATOM 855 C CA . THR A 1 112 ? 16.627 -4.477 -9.528 1.00 85.56 112 THR A CA 1
ATOM 856 C C . THR A 1 112 ? 15.186 -4.422 -9.030 1.00 85.56 112 THR A C 1
ATOM 858 O O . THR A 1 112 ? 14.791 -3.424 -8.420 1.00 85.56 112 THR A O 1
ATOM 861 N N . SER A 1 113 ? 14.415 -5.489 -9.229 1.00 88.62 113 SER A N 1
ATOM 862 C CA . SER A 1 113 ? 13.047 -5.602 -8.714 1.00 88.62 113 SER A CA 1
ATOM 863 C C . SER A 1 113 ? 13.022 -5.695 -7.190 1.00 88.62 113 SER A C 1
ATOM 865 O O . SER A 1 113 ? 12.248 -4.989 -6.542 1.00 88.62 113 SER A O 1
ATOM 867 N N . TRP A 1 114 ? 13.916 -6.490 -6.591 1.00 93.88 114 TRP A N 1
ATOM 868 C CA . TRP A 1 114 ? 14.068 -6.547 -5.137 1.00 93.88 114 TRP A CA 1
ATOM 869 C C . TRP A 1 114 ? 14.449 -5.183 -4.557 1.00 93.88 114 TRP A C 1
ATOM 871 O O . TRP A 1 114 ? 13.844 -4.750 -3.574 1.00 93.88 114 TRP A O 1
ATOM 881 N N . ALA A 1 115 ? 15.411 -4.479 -5.167 1.00 91.31 115 ALA A N 1
ATOM 882 C CA . ALA A 1 115 ? 15.783 -3.133 -4.738 1.00 91.31 115 ALA A CA 1
ATOM 883 C C . ALA A 1 115 ? 14.573 -2.189 -4.776 1.00 91.31 115 ALA A C 1
ATOM 885 O O . ALA A 1 115 ? 14.303 -1.536 -3.772 1.00 91.31 115 ALA A O 1
ATOM 886 N N . TYR A 1 116 ? 13.791 -2.201 -5.863 1.00 90.94 116 TYR A N 1
ATOM 887 C CA . TYR A 1 116 ? 12.617 -1.338 -6.014 1.00 90.94 116 TYR A CA 1
ATOM 888 C C . TYR A 1 116 ? 11.595 -1.496 -4.879 1.00 90.94 116 TYR A C 1
ATOM 890 O O . TYR A 1 116 ? 11.102 -0.490 -4.349 1.00 90.94 116 TYR A O 1
ATOM 898 N N . PHE A 1 117 ? 11.289 -2.741 -4.501 1.00 94.00 117 PHE A N 1
ATOM 899 C CA . PHE A 1 117 ? 10.285 -3.039 -3.478 1.00 94.00 117 PHE A CA 1
ATOM 900 C C . PHE A 1 117 ? 10.808 -2.907 -2.047 1.00 94.00 117 PHE A C 1
ATOM 902 O O . PHE A 1 117 ? 10.057 -2.470 -1.182 1.00 94.00 117 PHE A O 1
ATOM 909 N N . SER A 1 118 ? 12.068 -3.273 -1.797 1.00 95.50 118 SER A N 1
ATOM 910 C CA . SER A 1 118 ? 12.652 -3.294 -0.446 1.00 95.50 118 SER A CA 1
ATOM 911 C C . SER A 1 118 ? 13.339 -1.990 -0.034 1.00 95.50 118 SER A C 1
ATOM 913 O O . SER A 1 118 ? 13.826 -1.895 1.093 1.00 95.50 118 SER A O 1
ATOM 915 N N . SER A 1 119 ? 13.440 -1.005 -0.933 1.00 94.12 119 SER A N 1
ATOM 916 C CA . SER A 1 119 ? 14.101 0.266 -0.640 1.00 94.12 119 SER A CA 1
ATOM 917 C C . SER A 1 119 ? 13.203 1.277 0.057 1.00 94.12 119 SER A C 1
ATOM 919 O O . SER A 1 119 ? 12.016 1.417 -0.257 1.00 94.12 119 SER A O 1
ATOM 921 N N . ALA A 1 120 ? 13.826 2.051 0.936 1.00 95.19 120 ALA A N 1
ATOM 922 C CA . ALA A 1 120 ? 13.305 3.295 1.485 1.00 95.19 120 ALA A CA 1
ATOM 923 C C . ALA A 1 120 ? 14.239 4.467 1.140 1.00 95.19 120 ALA A C 1
ATOM 925 O O . ALA A 1 120 ? 15.212 4.287 0.402 1.00 95.19 120 ALA A O 1
ATOM 926 N N . ALA A 1 121 ? 13.866 5.677 1.560 1.00 94.62 121 ALA A N 1
ATOM 927 C CA . ALA A 1 121 ? 14.723 6.846 1.415 1.00 94.62 121 ALA A CA 1
ATOM 928 C C . ALA A 1 121 ? 16.006 6.672 2.237 1.00 94.62 121 ALA A C 1
ATOM 930 O O . ALA A 1 121 ? 16.007 5.900 3.189 1.00 94.62 121 ALA A O 1
ATOM 931 N N . ASP A 1 122 ? 17.068 7.347 1.800 1.00 95.12 122 ASP A N 1
ATOM 932 C CA . ASP A 1 122 ? 18.334 7.570 2.501 1.00 95.12 122 ASP A CA 1
ATOM 933 C C . ASP A 1 122 ? 18.836 6.362 3.324 1.00 95.12 122 ASP A C 1
ATOM 935 O O . ASP A 1 122 ? 19.266 5.360 2.742 1.00 95.12 122 ASP A O 1
ATOM 939 N N . ASP A 1 123 ? 18.783 6.453 4.654 1.00 96.81 123 ASP A N 1
ATOM 940 C CA . ASP A 1 123 ? 19.314 5.464 5.602 1.00 96.81 123 ASP A CA 1
ATOM 941 C C . ASP A 1 123 ? 18.260 4.418 6.033 1.00 96.81 123 ASP A C 1
ATOM 943 O O . ASP A 1 123 ? 18.546 3.518 6.828 1.00 96.81 123 ASP A O 1
ATOM 947 N N . GLU A 1 124 ? 17.034 4.519 5.511 1.00 97.31 124 GLU A N 1
ATOM 948 C CA . GLU A 1 124 ? 15.876 3.661 5.780 1.00 97.31 124 GLU A CA 1
ATOM 949 C C . GLU A 1 124 ? 15.440 3.639 7.258 1.00 97.31 124 GLU A C 1
ATOM 951 O O . GLU A 1 124 ? 14.785 2.697 7.724 1.00 97.31 124 GLU A O 1
ATOM 956 N N . ILE A 1 125 ? 15.763 4.691 8.013 1.00 97.88 125 ILE A N 1
ATOM 957 C CA . ILE A 1 125 ? 15.447 4.819 9.441 1.00 97.88 125 ILE A CA 1
ATOM 958 C C . ILE A 1 125 ? 13.936 4.879 9.637 1.00 97.88 125 ILE A C 1
ATOM 960 O O . ILE A 1 125 ? 13.401 4.133 10.457 1.00 97.88 125 ILE A O 1
ATOM 964 N N . THR A 1 126 ? 13.227 5.698 8.862 1.00 98.00 126 THR A N 1
ATOM 965 C CA . THR A 1 126 ? 11.767 5.820 8.933 1.00 98.00 126 THR A CA 1
ATOM 966 C C . THR A 1 126 ? 11.067 4.509 8.581 1.00 98.00 126 THR A C 1
ATOM 968 O O . THR A 1 126 ? 10.071 4.161 9.216 1.00 98.00 126 THR A O 1
ATOM 971 N N . LEU A 1 127 ? 11.583 3.737 7.617 1.00 97.50 127 LEU A N 1
ATOM 972 C CA . LEU A 1 127 ? 11.042 2.409 7.303 1.00 97.50 127 LEU A CA 1
ATOM 973 C C . LEU A 1 127 ? 11.110 1.489 8.528 1.00 97.50 127 LEU A C 1
ATOM 975 O O . LEU A 1 127 ? 10.113 0.864 8.892 1.00 97.50 127 LEU A O 1
ATOM 979 N N . GLN A 1 128 ? 12.268 1.440 9.189 1.00 97.38 128 GLN A N 1
ATOM 980 C CA . GLN A 1 128 ? 12.448 0.644 10.404 1.00 97.38 128 GLN A CA 1
ATOM 981 C C . GLN A 1 128 ? 11.602 1.174 11.564 1.00 97.38 128 GLN A C 1
ATOM 983 O O . GLN A 1 128 ? 11.041 0.399 12.338 1.00 97.38 128 GLN A O 1
ATOM 988 N N . GLU A 1 129 ? 11.493 2.491 11.687 1.00 97.56 129 GLU A N 1
ATOM 989 C CA . GLU A 1 129 ? 10.747 3.166 12.740 1.00 97.56 129 GLU A CA 1
ATOM 990 C C . GLU A 1 129 ? 9.238 2.908 12.637 1.00 97.56 129 GLU A C 1
ATOM 992 O O . GLU A 1 129 ? 8.596 2.586 13.637 1.00 97.56 129 GLU A O 1
ATOM 997 N N . ASN A 1 130 ? 8.686 2.916 11.419 1.00 97.19 130 ASN A N 1
ATOM 998 C CA . ASN A 1 130 ? 7.296 2.535 11.158 1.00 97.19 130 ASN A CA 1
ATOM 999 C C . ASN A 1 130 ? 6.947 1.170 11.765 1.00 97.19 130 ASN A C 1
ATOM 1001 O O . ASN A 1 130 ? 5.881 1.020 12.363 1.00 97.19 130 ASN A O 1
ATOM 1005 N N . TYR A 1 131 ? 7.854 0.196 11.644 1.00 94.69 131 TYR A N 1
ATOM 1006 C CA . TYR A 1 131 ? 7.695 -1.136 12.225 1.00 94.69 131 TYR A CA 1
ATOM 1007 C C . TYR A 1 131 ? 7.925 -1.133 13.745 1.00 94.69 131 TYR A C 1
ATOM 1009 O O . TYR A 1 131 ? 7.095 -1.624 14.510 1.00 94.69 131 TYR A O 1
ATOM 1017 N N . ARG A 1 132 ? 9.033 -0.538 14.207 1.00 96.38 132 ARG A N 1
ATOM 1018 C CA . ARG A 1 132 ? 9.437 -0.533 15.625 1.00 96.38 132 ARG A CA 1
ATOM 1019 C C . ARG A 1 132 ? 8.436 0.169 16.537 1.00 96.38 132 ARG A C 1
ATOM 1021 O O . ARG A 1 132 ? 8.301 -0.242 17.689 1.00 96.38 132 ARG A O 1
ATOM 1028 N N . ALA A 1 133 ? 7.716 1.173 16.043 1.00 96.12 133 ALA A N 1
ATOM 1029 C CA . ALA A 1 133 ? 6.720 1.893 16.830 1.00 96.12 133 ALA A CA 1
ATOM 1030 C C . ALA A 1 133 ? 5.629 0.989 17.412 1.00 96.12 133 ALA A C 1
ATOM 1032 O O . ALA A 1 133 ? 5.209 1.195 18.551 1.00 96.12 133 ALA A O 1
ATOM 1033 N N . PHE A 1 134 ? 5.229 -0.066 16.698 1.00 95.19 134 PHE A N 1
ATOM 1034 C CA . PHE A 1 134 ? 4.240 -1.016 17.210 1.00 95.19 134 PHE A CA 1
ATOM 1035 C C . PHE A 1 134 ? 4.734 -1.772 18.449 1.00 95.19 134 PHE A C 1
ATOM 1037 O O . PHE A 1 134 ? 3.934 -2.085 19.326 1.00 95.19 134 PHE A O 1
ATOM 1044 N N . HIS A 1 135 ? 6.045 -1.995 18.592 1.00 96.12 135 HIS A N 1
ATOM 1045 C CA . HIS A 1 135 ? 6.615 -2.642 19.780 1.00 96.12 135 HIS A CA 1
ATOM 1046 C C . HIS A 1 135 ? 6.587 -1.755 21.031 1.00 96.12 135 HIS A C 1
ATOM 1048 O O . HIS A 1 135 ? 6.805 -2.250 22.136 1.00 96.12 135 HIS A O 1
ATOM 1054 N N . ARG A 1 136 ? 6.313 -0.451 20.886 1.00 94.56 136 ARG A N 1
ATOM 1055 C CA . ARG A 1 136 ? 6.143 0.466 22.024 1.00 94.56 136 ARG A CA 1
ATOM 1056 C C . ARG A 1 136 ? 4.732 0.412 22.614 1.00 94.56 136 ARG A C 1
ATOM 1058 O O . ARG A 1 136 ? 4.495 1.006 23.663 1.00 94.56 136 ARG A O 1
ATOM 1065 N N . VAL A 1 137 ? 3.804 -0.299 21.968 1.00 93.31 137 VAL A N 1
ATOM 1066 C CA . VAL A 1 137 ? 2.409 -0.423 22.399 1.00 93.31 137 VAL A CA 1
ATOM 1067 C C . VAL A 1 137 ? 2.147 -1.833 22.924 1.00 93.31 137 VAL A C 1
ATOM 1069 O O . VAL A 1 137 ? 2.230 -2.815 22.194 1.00 93.31 137 VAL A O 1
ATOM 1072 N N . GLY A 1 138 ? 1.800 -1.933 24.209 1.00 95.12 138 GLY A N 1
ATOM 1073 C CA . GLY A 1 138 ? 1.359 -3.180 24.837 1.00 95.12 138 GLY A CA 1
ATOM 1074 C C . GLY A 1 138 ? -0.166 -3.294 24.898 1.00 95.12 138 GLY A C 1
ATOM 1075 O O . GLY A 1 138 ? -0.868 -2.295 25.061 1.00 95.12 138 GLY A O 1
ATOM 1076 N N . PHE A 1 139 ? -0.694 -4.518 24.823 1.00 96.25 139 PHE A N 1
ATOM 1077 C CA . PHE A 1 139 ? -2.123 -4.768 25.023 1.00 96.25 139 PHE A CA 1
ATOM 1078 C C . PHE A 1 139 ? -2.479 -4.900 26.506 1.00 96.25 139 PHE A C 1
ATOM 1080 O O . PHE A 1 139 ? -1.752 -5.507 27.290 1.00 96.25 139 PHE A O 1
ATOM 1087 N N . ARG A 1 140 ? -3.669 -4.413 26.873 1.00 97.31 140 ARG A N 1
ATOM 1088 C CA . ARG A 1 140 ? -4.324 -4.713 28.153 1.00 97.31 140 ARG A CA 1
ATOM 1089 C C . ARG A 1 140 ? -5.571 -5.567 27.890 1.00 97.31 140 ARG A C 1
ATOM 1091 O O . ARG A 1 140 ? -6.673 -5.013 27.830 1.00 97.31 140 ARG A O 1
ATOM 1098 N N . PRO A 1 141 ? -5.422 -6.885 27.662 1.00 97.38 141 PRO A N 1
ATOM 1099 C CA . PRO A 1 141 ? -6.545 -7.735 27.289 1.00 97.38 141 PRO A CA 1
ATOM 1100 C C . PRO A 1 141 ? -7.595 -7.770 28.404 1.00 97.38 141 PRO A C 1
ATOM 1102 O O . PRO A 1 141 ? -7.270 -7.767 29.592 1.00 97.38 141 PRO A O 1
ATOM 1105 N N . ARG A 1 142 ? -8.873 -7.812 28.019 1.00 97.62 142 ARG A N 1
ATOM 1106 C CA . ARG A 1 142 ? -9.971 -8.052 28.959 1.00 97.62 142 ARG A CA 1
ATOM 1107 C C . ARG A 1 142 ? -10.207 -9.553 29.072 1.00 97.62 142 ARG A C 1
ATOM 1109 O O . ARG A 1 142 ? -10.357 -10.228 28.059 1.00 97.62 142 ARG A O 1
ATOM 1116 N N . VAL A 1 143 ? -10.251 -10.052 30.301 1.00 97.44 143 VAL A N 1
ATOM 1117 C CA . VAL A 1 143 ? -10.574 -11.451 30.610 1.00 97.44 143 VAL A CA 1
ATOM 1118 C C . VAL A 1 143 ? -12.062 -11.599 30.929 1.00 97.44 143 VAL A C 1
ATOM 1120 O O . VAL A 1 143 ? -12.740 -10.605 31.184 1.00 97.44 143 VAL A O 1
ATOM 1123 N N . MET A 1 144 ? -12.565 -12.838 30.920 1.00 96.50 144 MET A N 1
ATOM 1124 C CA . MET A 1 144 ? -13.981 -13.164 31.175 1.00 96.50 144 MET A CA 1
ATOM 1125 C C . MET A 1 144 ? -14.964 -12.526 30.175 1.00 96.50 144 MET A C 1
ATOM 1127 O O . MET A 1 144 ? -16.111 -12.241 30.507 1.00 96.50 144 MET A O 1
ATOM 1131 N N . VAL A 1 145 ? -14.523 -12.310 28.935 1.00 97.75 145 VAL A N 1
ATOM 1132 C CA . VAL A 1 145 ? -15.373 -11.864 27.824 1.00 97.75 145 VAL A CA 1
ATOM 1133 C C . VAL A 1 145 ? -15.669 -13.067 26.934 1.00 97.75 145 VAL A C 1
ATOM 1135 O O . VAL A 1 145 ? -14.751 -13.793 26.556 1.00 97.75 145 VAL A O 1
ATOM 1138 N N . ASN A 1 146 ? -16.940 -13.285 26.589 1.00 97.31 146 ASN A N 1
ATOM 1139 C CA . ASN A 1 146 ? -17.301 -14.319 25.624 1.00 97.31 146 ASN A CA 1
ATOM 1140 C C . ASN A 1 146 ? -16.843 -13.894 24.220 1.00 97.31 146 ASN A C 1
ATOM 1142 O O . ASN A 1 146 ? -17.415 -12.982 23.631 1.00 97.31 146 ASN A O 1
ATOM 1146 N N . VAL A 1 147 ? -15.819 -14.572 23.704 1.00 97.44 147 VAL A N 1
ATOM 1147 C CA . VAL A 1 147 ? -15.226 -14.346 22.375 1.00 97.44 147 VAL A CA 1
ATOM 1148 C C . VAL A 1 147 ? -15.474 -15.524 21.426 1.00 97.44 147 VAL A C 1
ATOM 1150 O O . VAL A 1 147 ? -14.725 -15.733 20.481 1.00 97.44 147 VAL A O 1
ATOM 1153 N N . THR A 1 148 ? -16.522 -16.316 21.676 1.00 98.19 148 THR A N 1
ATOM 1154 C CA . THR A 1 148 ? -16.878 -17.474 20.831 1.00 98.19 148 THR A CA 1
ATOM 1155 C C . THR A 1 148 ? -17.226 -17.056 19.400 1.00 98.19 148 THR A C 1
ATOM 1157 O O . THR A 1 148 ? -17.039 -17.830 18.468 1.00 98.19 148 THR A O 1
ATOM 1160 N N . GLN A 1 149 ? -17.746 -15.840 19.227 1.00 97.75 149 GLN A N 1
ATOM 1161 C CA . GLN A 1 149 ? -18.061 -15.249 17.931 1.00 97.75 149 GLN A CA 1
ATOM 1162 C C . GLN A 1 149 ? -17.337 -13.908 17.828 1.00 97.75 149 GLN A C 1
ATOM 1164 O O . GLN A 1 149 ? -17.467 -13.065 18.717 1.00 97.75 149 GLN A O 1
ATOM 1169 N N . ILE A 1 150 ? -16.561 -13.729 16.762 1.00 97.62 150 ILE A N 1
ATOM 1170 C CA . ILE A 1 150 ? -15.777 -12.522 16.498 1.00 97.62 150 ILE A CA 1
ATOM 1171 C C . ILE A 1 150 ? -16.103 -12.071 15.077 1.00 97.62 150 ILE A C 1
ATOM 1173 O O . ILE A 1 150 ? -15.961 -12.850 14.137 1.00 97.62 150 ILE A O 1
ATOM 1177 N N . ASP A 1 151 ? -16.512 -10.813 14.929 1.00 97.69 151 ASP A N 1
ATOM 1178 C CA . ASP A 1 151 ? -16.631 -10.148 13.634 1.00 97.69 151 ASP A CA 1
ATOM 1179 C C . ASP A 1 151 ? -15.507 -9.113 13.511 1.00 97.69 151 ASP A C 1
ATOM 1181 O O . ASP A 1 151 ? -15.393 -8.207 14.336 1.00 97.69 151 ASP A O 1
ATOM 1185 N N . ILE A 1 152 ? -14.652 -9.285 12.503 1.00 97.94 152 ILE A N 1
ATOM 1186 C CA . ILE A 1 152 ? -13.533 -8.382 12.191 1.00 97.94 152 ILE A CA 1
ATOM 1187 C C . ILE A 1 152 ? -13.797 -7.530 10.945 1.00 97.94 152 ILE A C 1
ATOM 1189 O O . ILE A 1 152 ? -12.922 -6.784 10.506 1.00 97.94 152 ILE A O 1
ATOM 1193 N N . SER A 1 153 ? -14.990 -7.634 10.363 1.00 98.38 153 SER A N 1
ATOM 1194 C CA . SER A 1 153 ? -15.376 -6.826 9.215 1.00 98.38 153 SER A CA 1
ATOM 1195 C C . SER A 1 153 ? -15.718 -5.392 9.626 1.00 98.38 153 SER A C 1
ATOM 1197 O O . SER A 1 153 ? -16.038 -5.093 10.776 1.00 98.38 153 SER A O 1
ATOM 1199 N N . THR A 1 154 ? -15.606 -4.464 8.679 1.00 98.19 154 THR A N 1
ATOM 1200 C CA . THR A 1 154 ? -15.783 -3.031 8.935 1.00 98.19 154 THR A CA 1
ATOM 1201 C C . THR A 1 154 ? -16.254 -2.297 7.680 1.00 98.19 154 THR A C 1
ATOM 1203 O O . THR A 1 154 ? -16.451 -2.898 6.625 1.00 98.19 154 THR A O 1
ATOM 1206 N N . THR A 1 155 ? -16.429 -0.985 7.783 1.00 96.81 155 THR A N 1
ATOM 1207 C CA . THR A 1 155 ? -16.745 -0.098 6.664 1.00 96.81 155 THR A CA 1
ATOM 1208 C C . THR A 1 155 ? -15.668 0.978 6.561 1.00 96.81 155 THR A C 1
ATOM 1210 O O . THR A 1 155 ? -15.394 1.666 7.541 1.00 96.81 155 THR A O 1
ATOM 1213 N N . LEU A 1 156 ? -15.076 1.152 5.378 1.00 93.44 156 LEU A N 1
ATOM 1214 C CA . LEU A 1 156 ? -14.096 2.203 5.086 1.00 93.44 156 LEU A CA 1
ATOM 1215 C C . LEU A 1 156 ? -14.658 3.095 3.970 1.00 93.44 156 LEU A C 1
ATOM 1217 O O . LEU A 1 156 ? -14.998 2.593 2.903 1.00 93.44 156 LEU A O 1
ATOM 1221 N N . LEU A 1 157 ? -14.789 4.405 4.220 1.00 90.19 157 LEU A N 1
ATOM 1222 C CA . LEU A 1 157 ? -15.387 5.380 3.282 1.00 90.19 157 LEU A CA 1
ATOM 1223 C C . LEU A 1 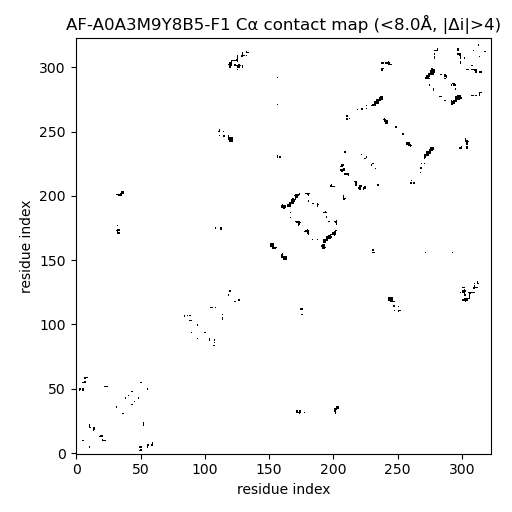157 ? -16.762 4.953 2.728 1.00 90.19 157 LEU A C 1
ATOM 1225 O O . LEU A 1 157 ? -17.057 5.117 1.549 1.00 90.19 157 LEU A O 1
ATOM 1229 N N . GLY A 1 158 ? -17.597 4.339 3.569 1.00 90.88 158 GLY A N 1
ATOM 1230 C CA . GLY A 1 158 ? -18.915 3.832 3.167 1.00 90.88 158 GLY A CA 1
ATOM 1231 C C . GLY A 1 158 ? -18.903 2.483 2.432 1.00 90.88 158 GLY A C 1
ATOM 1232 O O . GLY A 1 158 ? -19.963 1.886 2.265 1.00 90.88 158 GLY A O 1
ATOM 1233 N N . ALA A 1 159 ? -17.739 1.946 2.052 1.00 92.69 159 ALA A N 1
ATOM 1234 C CA . ALA A 1 159 ? -17.616 0.622 1.446 1.00 92.69 159 ALA A CA 1
ATOM 1235 C C . ALA A 1 159 ? -17.380 -0.466 2.508 1.00 92.69 159 ALA A C 1
ATOM 1237 O O . ALA A 1 159 ? -16.530 -0.316 3.388 1.00 92.69 159 ALA A O 1
ATOM 1238 N N . ARG A 1 160 ? -18.115 -1.583 2.424 1.00 96.88 160 ARG A N 1
ATOM 1239 C CA . ARG A 1 160 ? -17.912 -2.742 3.308 1.00 96.88 160 ARG A CA 1
ATOM 1240 C C . ARG A 1 160 ? -16.578 -3.423 2.987 1.00 96.88 160 ARG A C 1
ATOM 1242 O O . ARG A 1 160 ? -16.264 -3.635 1.821 1.00 96.88 160 ARG A O 1
ATOM 1249 N N . SER A 1 161 ? -15.846 -3.811 4.026 1.00 97.75 161 SER A N 1
ATOM 1250 C CA . SER A 1 161 ? -14.641 -4.638 3.957 1.00 97.75 161 SER A CA 1
ATOM 1251 C C . SER A 1 161 ? -14.773 -5.810 4.924 1.00 97.75 161 SER A C 1
ATOM 1253 O O . SER A 1 161 ? -15.200 -5.633 6.066 1.00 97.75 161 SER A O 1
ATOM 1255 N N . SER A 1 162 ? -14.406 -7.011 4.488 1.00 98.44 162 SER A N 1
ATOM 1256 C CA . SER A 1 162 ? -14.405 -8.214 5.330 1.00 98.44 162 SER A CA 1
ATOM 1257 C C . SER A 1 162 ? -13.319 -8.192 6.411 1.00 98.44 162 SER A C 1
ATOM 1259 O O . SER A 1 162 ? -13.449 -8.888 7.414 1.00 98.44 162 SER A O 1
ATOM 1261 N N . LEU A 1 163 ? -12.275 -7.375 6.226 1.00 97.62 163 LEU A N 1
ATOM 1262 C CA . LEU A 1 163 ? -11.135 -7.230 7.132 1.00 97.62 163 LEU A CA 1
ATOM 1263 C C . LEU A 1 163 ? -10.845 -5.746 7.416 1.00 97.62 163 LEU A C 1
ATOM 1265 O O . LEU A 1 163 ? -11.130 -4.891 6.569 1.00 97.62 163 LEU A O 1
ATOM 1269 N N . PRO A 1 164 ? -10.227 -5.408 8.564 1.00 97.06 164 PRO A N 1
ATOM 1270 C CA . PRO A 1 164 ? -9.964 -4.028 8.968 1.00 97.06 164 PRO A CA 1
ATOM 1271 C C . PRO A 1 164 ? -8.653 -3.481 8.378 1.00 97.06 164 PRO A C 1
ATOM 1273 O O . PRO A 1 164 ? -7.978 -2.654 8.985 1.00 97.06 164 PRO A O 1
ATOM 1276 N N . PHE A 1 165 ? -8.275 -3.959 7.194 1.00 96.88 165 PHE A N 1
ATOM 1277 C CA . PHE A 1 165 ? -7.144 -3.473 6.416 1.00 96.88 165 PHE A CA 1
ATOM 1278 C C . PHE A 1 165 ? -7.497 -3.492 4.927 1.00 96.88 165 PHE A C 1
ATOM 1280 O O . PHE A 1 165 ? -8.472 -4.114 4.504 1.00 96.88 165 PHE A O 1
ATOM 1287 N N . TYR A 1 166 ? -6.691 -2.804 4.128 1.00 97.06 166 TYR A N 1
ATOM 1288 C CA . TYR A 1 166 ? -6.834 -2.739 2.679 1.00 97.06 166 TYR A CA 1
ATOM 1289 C C . TYR A 1 166 ? -5.471 -2.942 2.015 1.00 97.06 166 TYR A C 1
ATOM 1291 O O . TYR A 1 166 ? -4.425 -2.763 2.641 1.00 97.06 166 TYR A O 1
ATOM 1299 N N . ILE A 1 167 ? -5.476 -3.306 0.736 1.00 96.69 167 ILE A N 1
ATOM 1300 C CA . ILE A 1 167 ? -4.258 -3.371 -0.074 1.00 96.69 167 ILE A CA 1
ATOM 1301 C C . ILE A 1 167 ? -3.951 -1.953 -0.559 1.00 96.69 167 ILE A C 1
ATOM 1303 O O . ILE A 1 167 ? -4.758 -1.362 -1.276 1.00 96.69 167 ILE A O 1
ATOM 1307 N N . THR A 1 168 ? -2.820 -1.386 -0.141 1.00 95.75 168 THR A N 1
ATOM 1308 C CA . THR A 1 168 ? -2.438 -0.012 -0.501 1.00 95.75 168 THR A CA 1
ATOM 1309 C C . THR A 1 168 ? -1.858 0.091 -1.912 1.00 95.75 168 THR A C 1
ATOM 1311 O O . THR A 1 168 ? -1.351 -0.889 -2.460 1.00 95.75 168 THR A O 1
ATOM 1314 N N . ALA A 1 169 ? -1.888 1.299 -2.476 1.00 91.00 169 ALA A N 1
ATOM 1315 C CA . ALA A 1 169 ? -1.320 1.598 -3.782 1.00 91.00 169 ALA A CA 1
ATOM 1316 C C . ALA A 1 169 ? 0.195 1.353 -3.798 1.00 91.00 169 ALA A C 1
ATOM 1318 O O . ALA A 1 169 ? 0.957 2.039 -3.114 1.00 91.00 169 ALA A O 1
ATOM 1319 N N . LYS A 1 170 ? 0.634 0.408 -4.633 1.00 89.31 170 LYS A N 1
ATOM 1320 C CA . LYS A 1 170 ? 2.047 0.133 -4.909 1.00 89.31 170 LYS A CA 1
ATOM 1321 C C . LYS A 1 170 ? 2.237 -0.068 -6.404 1.00 89.31 170 LYS A C 1
ATOM 1323 O O . LYS A 1 170 ? 1.679 -1.007 -6.948 1.00 89.31 170 LYS A O 1
ATOM 1328 N N . ALA A 1 171 ? 3.011 0.799 -7.039 1.00 83.62 171 ALA A N 1
ATOM 1329 C CA . ALA A 1 171 ? 3.268 0.784 -8.476 1.00 83.62 171 ALA A CA 1
ATOM 1330 C C . ALA A 1 171 ? 4.186 -0.372 -8.927 1.00 83.62 171 ALA A C 1
ATOM 1332 O O . ALA A 1 171 ? 4.840 -1.024 -8.108 1.00 83.62 171 ALA A O 1
ATOM 1333 N N . LEU A 1 172 ? 4.257 -0.567 -10.248 1.00 83.81 172 LEU A N 1
ATOM 1334 C CA . LEU A 1 172 ? 5.201 -1.453 -10.941 1.00 83.81 172 LEU A CA 1
ATOM 1335 C C . LEU A 1 172 ? 5.181 -2.921 -10.474 1.00 83.81 172 LEU A C 1
ATOM 1337 O O . LEU A 1 172 ? 6.226 -3.564 -10.372 1.00 83.81 172 LEU A O 1
ATOM 1341 N N . ASN A 1 173 ? 4.006 -3.486 -10.184 1.00 87.81 173 ASN A N 1
ATOM 1342 C CA . ASN A 1 173 ? 3.907 -4.872 -9.707 1.00 87.81 173 ASN A CA 1
ATOM 1343 C C . ASN A 1 173 ? 4.370 -5.929 -10.713 1.00 87.81 173 ASN A C 1
ATOM 1345 O O . ASN A 1 173 ? 4.749 -7.023 -10.290 1.00 87.81 173 ASN A O 1
ATOM 1349 N N . LYS A 1 174 ? 4.392 -5.615 -12.013 1.00 83.50 174 LYS A N 1
ATOM 1350 C CA . LYS A 1 174 ? 4.949 -6.511 -13.034 1.00 83.50 174 LYS A CA 1
ATOM 1351 C C . LYS A 1 174 ? 6.442 -6.788 -12.878 1.00 83.50 174 LYS A C 1
ATOM 1353 O O . LYS A 1 174 ? 6.907 -7.807 -13.374 1.00 83.50 174 LYS A O 1
ATOM 1358 N N . LEU A 1 175 ? 7.165 -5.961 -12.116 1.00 84.06 175 LEU A N 1
ATOM 1359 C CA . LEU A 1 175 ? 8.532 -6.269 -11.685 1.00 84.06 175 LEU A CA 1
ATOM 1360 C C . LEU A 1 175 ? 8.597 -7.522 -10.791 1.00 84.06 175 LEU A C 1
ATOM 1362 O O . LEU A 1 175 ? 9.622 -8.187 -10.739 1.00 84.06 175 LEU A O 1
ATOM 1366 N N . ALA A 1 176 ? 7.516 -7.860 -10.078 1.00 87.94 176 ALA A N 1
ATOM 1367 C CA . ALA A 1 176 ? 7.462 -9.047 -9.222 1.00 87.94 176 ALA A CA 1
ATOM 1368 C C . ALA A 1 176 ? 6.705 -10.231 -9.835 1.00 87.94 176 ALA A C 1
ATOM 1370 O O . ALA A 1 176 ? 7.000 -11.382 -9.509 1.00 87.94 176 ALA A O 1
ATOM 1371 N N . HIS A 1 177 ? 5.684 -9.971 -10.653 1.00 88.75 177 HIS A N 1
ATOM 1372 C CA . HIS A 1 177 ? 4.831 -11.017 -11.210 1.00 88.75 177 HIS A CA 1
ATOM 1373 C C . HIS A 1 177 ? 4.103 -10.533 -12.473 1.00 88.75 177 HIS A C 1
ATOM 1375 O O . HIS A 1 177 ? 3.549 -9.438 -12.431 1.00 88.75 177 HIS A O 1
ATOM 1381 N N . PRO A 1 178 ? 3.988 -11.335 -13.550 1.00 84.06 178 PRO A N 1
ATOM 1382 C CA . PRO A 1 178 ? 3.366 -10.909 -14.812 1.00 84.06 178 PRO A CA 1
ATOM 1383 C C . PRO A 1 178 ? 1.933 -10.359 -14.674 1.00 84.06 178 PRO A C 1
ATOM 1385 O O . PRO A 1 178 ? 1.580 -9.403 -15.359 1.00 84.06 178 PRO A O 1
ATOM 1388 N N . ASP A 1 179 ? 1.120 -10.898 -13.757 1.00 83.00 179 ASP A N 1
ATOM 1389 C CA . ASP A 1 179 ? -0.228 -10.369 -13.460 1.00 83.00 179 ASP A CA 1
ATOM 1390 C C . ASP A 1 179 ? -0.244 -8.931 -12.890 1.00 83.00 179 ASP A C 1
ATOM 1392 O O . ASP A 1 179 ? -1.291 -8.278 -12.904 1.00 83.00 179 ASP A O 1
ATOM 1396 N N . GLY A 1 180 ? 0.869 -8.435 -12.343 1.00 86.44 180 GLY A N 1
ATOM 1397 C CA . GLY A 1 180 ? 0.972 -7.097 -11.758 1.00 86.44 180 GLY A CA 1
ATOM 1398 C C . GLY A 1 180 ? -0.132 -6.769 -10.740 1.00 86.44 180 GLY A C 1
ATOM 1399 O O . GLY A 1 180 ? -0.463 -7.567 -9.861 1.00 86.44 180 GLY A O 1
ATOM 1400 N N . GLU A 1 181 ? -0.722 -5.578 -10.858 1.00 87.44 181 GLU A N 1
ATOM 1401 C CA . GLU A 1 181 ? -1.795 -5.074 -9.985 1.00 87.44 181 GLU A CA 1
ATOM 1402 C C . GLU A 1 181 ? -3.100 -5.898 -10.075 1.00 87.44 181 GLU A C 1
ATOM 1404 O O . GLU A 1 181 ? -3.931 -5.866 -9.158 1.00 87.44 181 GLU A O 1
ATOM 1409 N N . VAL A 1 182 ? -3.301 -6.662 -11.157 1.00 84.88 182 VAL A N 1
ATOM 1410 C CA . VAL A 1 182 ? -4.513 -7.479 -11.353 1.00 84.88 182 VAL A CA 1
ATOM 1411 C C . VAL A 1 182 ? -4.574 -8.606 -10.324 1.00 84.88 182 VAL A C 1
ATOM 1413 O O . VAL A 1 182 ? -5.660 -8.915 -9.835 1.00 84.88 182 VAL A O 1
ATOM 1416 N N . ALA A 1 183 ? -3.428 -9.173 -9.929 1.00 89.50 183 ALA A N 1
ATOM 1417 C CA . ALA A 1 183 ? -3.371 -10.200 -8.889 1.00 89.50 183 ALA A CA 1
ATOM 1418 C C . ALA A 1 183 ? -3.946 -9.693 -7.555 1.00 89.50 183 ALA A C 1
ATOM 1420 O O . ALA A 1 183 ? -4.764 -10.372 -6.932 1.00 89.50 183 ALA A O 1
ATOM 1421 N N . PHE A 1 184 ? -3.586 -8.468 -7.161 1.00 92.44 184 PHE A N 1
ATOM 1422 C CA . PHE A 1 184 ? -4.094 -7.828 -5.947 1.00 92.44 184 PHE A CA 1
ATOM 1423 C C . PHE A 1 184 ? -5.584 -7.510 -6.049 1.00 92.44 184 PHE A C 1
ATOM 1425 O O . PHE A 1 184 ? -6.333 -7.782 -5.116 1.00 92.44 184 PHE A O 1
ATOM 1432 N N . THR A 1 185 ? -6.036 -7.007 -7.199 1.00 90.81 185 THR A N 1
ATOM 1433 C CA . THR A 1 185 ? -7.458 -6.710 -7.434 1.00 90.81 185 THR A CA 1
ATOM 1434 C C . THR A 1 185 ? -8.314 -7.976 -7.386 1.00 90.81 185 THR A C 1
ATOM 1436 O O . THR A 1 185 ? -9.368 -7.986 -6.754 1.00 90.81 185 THR A O 1
ATOM 1439 N N . ARG A 1 186 ? -7.840 -9.071 -7.991 1.00 89.94 186 ARG A N 1
ATOM 1440 C CA . ARG A 1 186 ? -8.504 -10.379 -7.942 1.00 89.94 186 ARG A CA 1
ATOM 1441 C C . ARG A 1 186 ? -8.575 -10.899 -6.508 1.00 89.94 186 ARG A C 1
ATOM 1443 O O . ARG A 1 186 ? -9.648 -11.291 -6.065 1.00 89.94 186 ARG A O 1
ATOM 1450 N N . ALA A 1 187 ? -7.464 -10.852 -5.769 1.00 93.38 187 ALA A N 1
ATOM 1451 C CA . ALA A 1 187 ? -7.427 -11.270 -4.370 1.00 93.38 187 ALA A CA 1
ATOM 1452 C C . ALA A 1 187 ? -8.378 -10.438 -3.494 1.00 93.38 187 ALA A C 1
ATOM 1454 O O . ALA A 1 187 ? -9.114 -11.009 -2.688 1.00 93.38 187 ALA A O 1
ATOM 1455 N N . ALA A 1 188 ? -8.402 -9.118 -3.693 1.00 95.06 188 ALA A N 1
ATOM 1456 C CA . ALA A 1 188 ? -9.289 -8.199 -2.992 1.00 95.06 188 ALA A CA 1
ATOM 1457 C C . ALA A 1 188 ? -10.767 -8.496 -3.270 1.00 95.06 188 ALA A C 1
ATOM 1459 O O . ALA A 1 188 ? -11.551 -8.605 -2.330 1.00 95.06 188 ALA A O 1
ATOM 1460 N N . GLY A 1 189 ? -11.126 -8.721 -4.539 1.00 92.12 189 GLY A N 1
ATOM 1461 C CA . GLY A 1 189 ? -12.475 -9.118 -4.941 1.00 92.12 189 GLY A CA 1
ATOM 1462 C C . GLY A 1 189 ? -12.906 -10.457 -4.340 1.00 92.12 189 GLY A C 1
ATOM 1463 O O . GLY A 1 189 ? -13.998 -10.547 -3.786 1.00 92.12 189 GLY A O 1
ATOM 1464 N N . THR A 1 190 ? -12.036 -11.473 -4.372 1.00 96.31 190 THR A N 1
ATOM 1465 C CA . THR A 1 190 ? -12.319 -12.800 -3.794 1.00 96.31 190 THR A CA 1
ATOM 1466 C C . THR A 1 190 ? -12.559 -12.743 -2.287 1.00 96.31 190 THR A C 1
ATOM 1468 O O . THR A 1 190 ? -13.439 -13.435 -1.784 1.00 96.31 190 THR A O 1
ATOM 1471 N N . HIS A 1 191 ? -11.786 -11.933 -1.560 1.00 97.06 191 HIS A N 1
ATOM 1472 C CA . HIS A 1 191 ? -11.866 -11.871 -0.098 1.00 97.06 191 HIS A CA 1
ATOM 1473 C C . HIS A 1 191 ? -12.766 -10.743 0.410 1.00 97.06 191 HIS A C 1
ATOM 1475 O O . HIS A 1 191 ? -12.972 -10.643 1.615 1.00 97.06 191 HIS A O 1
ATOM 1481 N N . GLY A 1 192 ? -13.309 -9.897 -0.468 1.00 96.38 192 GLY A N 1
ATOM 1482 C CA . GLY A 1 192 ? -14.158 -8.770 -0.086 1.00 96.38 192 GLY A CA 1
ATOM 1483 C C . GLY A 1 192 ? -13.422 -7.689 0.710 1.00 96.38 192 GLY A C 1
ATOM 1484 O O . GLY A 1 192 ? -13.999 -7.126 1.638 1.00 96.38 192 GLY A O 1
ATOM 1485 N N . ILE A 1 193 ? -12.155 -7.419 0.381 1.00 97.25 193 ILE A N 1
ATOM 1486 C CA . ILE A 1 193 ? -11.375 -6.313 0.959 1.00 97.25 193 ILE A CA 1
ATOM 1487 C C . ILE A 1 193 ? -11.146 -5.209 -0.072 1.00 97.25 193 ILE A C 1
ATOM 1489 O O . ILE A 1 193 ? -11.286 -5.412 -1.276 1.00 97.25 193 ILE A O 1
ATOM 1493 N N . ILE A 1 194 ? -10.774 -4.025 0.402 1.00 96.06 194 ILE A N 1
ATOM 1494 C CA . ILE A 1 194 ? -10.523 -2.867 -0.460 1.00 96.06 194 ILE A CA 1
ATOM 1495 C C . ILE A 1 194 ? -9.108 -2.938 -1.051 1.00 96.06 194 ILE A C 1
ATOM 1497 O O . ILE A 1 194 ? -8.146 -3.280 -0.360 1.00 96.06 194 ILE A O 1
ATOM 1501 N N . HIS A 1 195 ? -8.976 -2.575 -2.328 1.00 95.12 195 HIS A N 1
ATOM 1502 C CA . HIS A 1 195 ? -7.698 -2.360 -3.007 1.00 95.12 195 HIS A CA 1
ATOM 1503 C C . HIS A 1 195 ? -7.622 -0.914 -3.501 1.00 95.12 195 HIS A C 1
ATOM 1505 O O . HIS A 1 195 ? -8.474 -0.466 -4.267 1.00 95.12 195 HIS A O 1
ATOM 1511 N N . MET A 1 196 ? -6.603 -0.185 -3.052 1.00 94.19 196 MET A N 1
ATOM 1512 C CA . MET A 1 196 ? -6.249 1.130 -3.567 1.00 94.19 196 MET A CA 1
ATOM 1513 C C . MET A 1 196 ? -5.304 0.955 -4.751 1.00 94.19 196 MET A C 1
ATOM 1515 O O . MET A 1 196 ? -4.209 0.419 -4.606 1.00 94.19 196 MET A O 1
ATOM 1519 N N . ILE A 1 197 ? -5.721 1.426 -5.919 1.00 88.00 197 ILE A N 1
ATOM 1520 C CA . ILE A 1 197 ? -4.990 1.197 -7.162 1.00 88.00 197 ILE A CA 1
ATOM 1521 C C . ILE A 1 197 ? -3.999 2.348 -7.384 1.00 88.00 197 ILE A C 1
ATOM 1523 O O . ILE A 1 197 ? -4.402 3.510 -7.314 1.00 88.00 197 ILE A O 1
ATOM 1527 N N . PRO A 1 198 ? -2.705 2.060 -7.620 1.00 80.94 198 PRO A N 1
ATOM 1528 C CA . PRO A 1 198 ? -1.694 3.088 -7.808 1.00 80.94 198 PRO A CA 1
ATOM 1529 C C . PRO A 1 198 ? -1.823 3.761 -9.165 1.00 80.94 198 PRO A C 1
ATOM 1531 O O . PRO A 1 198 ? -2.039 3.113 -10.181 1.00 80.94 198 PRO A O 1
ATOM 1534 N N . THR A 1 199 ? -1.512 5.045 -9.181 1.00 67.69 199 THR A N 1
ATOM 1535 C CA . THR A 1 199 ? -1.410 5.870 -10.384 1.00 67.69 199 THR A CA 1
ATOM 1536 C C . THR A 1 199 ? -0.374 5.412 -11.390 1.00 67.69 199 THR A C 1
ATOM 1538 O O . THR A 1 199 ? -0.582 5.455 -12.592 1.00 67.69 199 THR A O 1
ATOM 1541 N N . LEU A 1 200 ? 0.764 4.944 -10.904 1.00 60.66 200 LEU A N 1
ATOM 1542 C CA . LEU A 1 200 ? 1.833 4.428 -11.751 1.00 60.66 200 LEU A CA 1
ATOM 1543 C C . LEU A 1 200 ? 1.715 2.898 -11.867 1.00 60.66 200 LEU A C 1
ATOM 1545 O O . LEU A 1 200 ? 2.688 2.171 -11.679 1.00 60.66 200 LEU A O 1
ATOM 1549 N N . SER A 1 201 ? 0.496 2.395 -12.079 1.00 54.59 201 SER A N 1
ATOM 1550 C CA . SER A 1 201 ? 0.234 0.961 -12.239 1.00 54.59 201 SER A CA 1
ATOM 1551 C C . SER A 1 201 ? 0.936 0.416 -13.485 1.00 54.59 201 SER A C 1
ATOM 1553 O O . SER A 1 201 ? 0.891 1.028 -14.550 1.00 54.59 201 SER A O 1
ATOM 1555 N N . SER A 1 202 ? 1.550 -0.763 -13.366 1.00 52.03 202 SER A N 1
ATOM 1556 C CA . SER A 1 202 ? 2.088 -1.506 -14.518 1.00 52.03 202 SER A CA 1
ATOM 1557 C C . SER A 1 202 ? 1.009 -2.228 -15.335 1.00 52.03 202 SER A C 1
ATOM 1559 O O . SER A 1 202 ? 1.240 -2.663 -16.467 1.00 52.03 202 SER A O 1
ATOM 1561 N N . CYS A 1 203 ? -0.187 -2.363 -14.766 1.00 50.69 203 CYS A N 1
ATOM 1562 C CA . CYS A 1 203 ? -1.382 -2.830 -15.450 1.00 50.69 203 CYS A CA 1
ATOM 1563 C C . CYS A 1 203 ? -2.281 -1.649 -15.822 1.00 50.69 203 CYS A C 1
ATOM 1565 O O . CYS A 1 203 ? -2.452 -0.711 -15.041 1.00 50.69 203 CYS A O 1
ATOM 1567 N N . ALA A 1 204 ? -2.889 -1.726 -17.003 1.00 54.16 204 ALA A N 1
ATOM 1568 C CA . ALA A 1 204 ? -3.890 -0.770 -17.448 1.00 54.16 204 ALA A CA 1
ATOM 1569 C C . ALA A 1 204 ? -5.056 -0.723 -16.449 1.00 54.16 204 ALA A C 1
ATOM 1571 O O . ALA A 1 204 ? -5.728 -1.727 -16.219 1.00 54.16 204 ALA A O 1
ATOM 1572 N N . LEU A 1 205 ? -5.295 0.449 -15.860 1.00 58.44 205 LEU A N 1
ATOM 1573 C CA . LEU A 1 205 ? -6.608 0.802 -15.310 1.00 58.44 205 LEU A CA 1
ATOM 1574 C C . LEU A 1 205 ? -7.440 1.605 -16.327 1.00 58.44 205 LEU A C 1
ATOM 1576 O O . LEU A 1 205 ? -8.648 1.755 -16.162 1.00 58.44 205 LEU A O 1
ATOM 1580 N N . ASP A 1 206 ? -6.757 2.087 -17.368 1.00 40.75 206 ASP A N 1
ATOM 1581 C CA . ASP A 1 206 ? -7.143 3.048 -18.403 1.00 40.75 206 ASP A CA 1
ATOM 1582 C C . ASP A 1 206 ? -7.811 4.328 -17.900 1.00 40.75 206 ASP A C 1
ATOM 1584 O O . ASP A 1 206 ? -8.800 4.741 -18.487 1.00 40.75 206 ASP A O 1
ATOM 1588 N N . ASP A 1 207 ? -7.366 4.907 -16.784 1.00 38.56 207 ASP A N 1
ATOM 1589 C CA . ASP A 1 207 ? -6.378 6.002 -16.707 1.00 38.56 207 ASP A CA 1
ATOM 1590 C C . ASP A 1 207 ? -6.299 6.453 -15.230 1.00 38.56 207 ASP A C 1
ATOM 1592 O O . ASP A 1 207 ? -7.251 6.279 -14.468 1.00 38.56 207 ASP A O 1
ATOM 1596 N N . ILE A 1 208 ? -5.133 6.914 -14.765 1.00 40.00 208 ILE A N 1
ATOM 1597 C CA . ILE A 1 208 ? -4.764 6.811 -13.345 1.00 40.00 208 ILE A CA 1
ATOM 1598 C C . ILE A 1 208 ? -4.299 8.133 -12.712 1.00 40.00 208 ILE A C 1
ATOM 1600 O O . ILE A 1 208 ? -3.628 8.936 -13.344 1.00 40.00 208 ILE A O 1
ATOM 1604 N N . LEU A 1 209 ? -4.664 8.363 -11.445 1.00 39.25 209 LEU A N 1
ATOM 1605 C CA . LEU A 1 209 ? -4.683 9.665 -10.756 1.00 39.25 209 LEU A CA 1
ATOM 1606 C C . LEU A 1 209 ? -3.323 10.203 -10.278 1.00 39.25 209 LEU A C 1
ATOM 1608 O O . LEU A 1 209 ? -2.925 9.974 -9.136 1.00 39.25 209 LEU A O 1
ATOM 1612 N N . TYR A 1 210 ? -2.623 11.002 -11.072 1.00 44.34 210 TYR A N 1
ATOM 1613 C CA . TYR A 1 210 ? -1.706 11.999 -10.505 1.00 44.34 210 TYR A CA 1
ATOM 1614 C C . TYR A 1 210 ? -2.307 13.355 -10.801 1.00 44.34 210 TYR A C 1
ATOM 1616 O O . TYR A 1 210 ? -2.969 13.519 -11.824 1.00 44.34 210 TYR A O 1
ATOM 1624 N N . VAL A 1 211 ? -2.066 14.320 -9.924 1.00 53.34 211 VAL A N 1
ATOM 1625 C CA . VAL A 1 211 ? -2.317 15.715 -10.261 1.00 53.34 211 VAL A CA 1
ATOM 1626 C C . VAL A 1 211 ? -1.286 16.077 -11.334 1.00 53.34 211 VAL A C 1
ATOM 1628 O O . VAL A 1 211 ? -0.145 16.412 -11.034 1.00 53.34 211 VAL A O 1
ATOM 1631 N N . ASN A 1 212 ? -1.663 15.868 -12.594 1.00 60.62 212 ASN A N 1
ATOM 1632 C CA . ASN A 1 212 ? -0.858 16.206 -13.757 1.00 60.62 212 ASN A CA 1
ATOM 1633 C C . ASN A 1 212 ? -0.862 17.733 -13.903 1.00 60.62 212 ASN A C 1
ATOM 1635 O O . ASN A 1 212 ? -1.860 18.371 -13.556 1.00 60.62 212 ASN A O 1
ATOM 1639 N N . GLU A 1 213 ? 0.241 18.316 -14.379 1.00 62.00 213 GLU A N 1
ATOM 1640 C CA . GLU A 1 213 ? 0.304 19.735 -14.763 1.00 62.00 213 GLU A CA 1
ATOM 1641 C C . GLU A 1 213 ? -0.886 20.093 -15.662 1.00 62.00 213 GLU A C 1
ATOM 1643 O O . GLU A 1 213 ? -1.576 21.085 -15.422 1.00 62.00 213 GLU A O 1
ATOM 1648 N N . ASP A 1 214 ? -1.208 19.202 -16.605 1.00 71.31 214 ASP A N 1
ATOM 1649 C CA . ASP A 1 214 ? -2.450 19.259 -17.360 1.00 71.31 214 ASP A CA 1
ATOM 1650 C C . ASP A 1 214 ? -3.641 18.793 -16.498 1.00 71.31 214 ASP A C 1
ATOM 1652 O O . ASP A 1 214 ? -3.857 17.607 -16.202 1.00 71.31 214 ASP A O 1
ATOM 1656 N N . ARG A 1 215 ? -4.444 19.770 -16.072 1.00 71.81 215 ARG A N 1
ATOM 1657 C CA . ARG A 1 215 ? -5.613 19.545 -15.218 1.00 71.81 215 ARG A CA 1
ATOM 1658 C C . ARG A 1 215 ? -6.755 18.842 -15.953 1.00 71.81 215 ARG A C 1
ATOM 1660 O O . ARG A 1 215 ? -7.535 18.148 -15.297 1.00 71.81 215 ARG A O 1
ATOM 1667 N N . ASP A 1 216 ? -6.833 18.945 -17.278 1.00 75.62 216 ASP A N 1
ATOM 1668 C CA . ASP A 1 216 ? -7.868 18.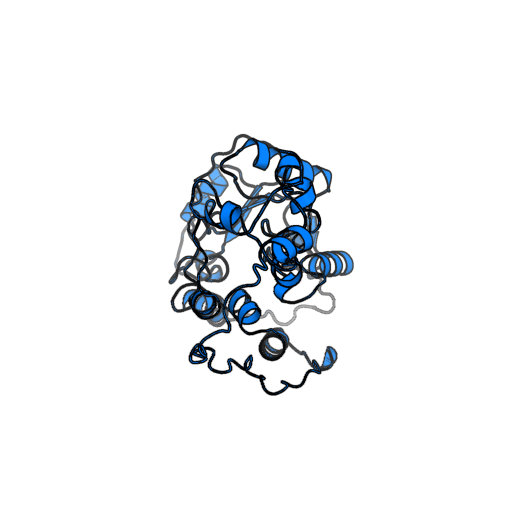264 -18.058 1.00 75.62 216 ASP A CA 1
ATOM 1669 C C . ASP A 1 216 ? -7.599 16.761 -18.132 1.00 75.62 216 ASP A C 1
ATOM 1671 O O . ASP A 1 216 ? -8.524 15.959 -17.972 1.00 75.62 216 ASP A O 1
ATOM 1675 N N . VAL A 1 217 ? -6.326 16.367 -18.235 1.00 72.12 217 VAL A N 1
ATOM 1676 C CA . VAL A 1 217 ? -5.908 14.960 -18.114 1.00 72.12 217 VAL A CA 1
ATOM 1677 C C . VAL A 1 217 ? -6.316 14.394 -16.751 1.00 72.12 217 VAL A C 1
ATOM 1679 O O . VAL A 1 217 ? -6.932 13.330 -16.672 1.00 72.12 217 VAL A O 1
ATOM 1682 N N . THR A 1 218 ? -6.057 15.137 -15.668 1.00 72.75 218 THR A N 1
ATOM 1683 C CA . THR A 1 218 ? -6.451 14.732 -14.305 1.00 72.75 218 THR A CA 1
ATOM 1684 C C . THR A 1 218 ? -7.971 14.571 -14.179 1.00 72.75 218 THR A C 1
ATOM 1686 O O . THR A 1 218 ? -8.449 13.600 -13.591 1.00 72.75 218 THR A O 1
ATOM 1689 N N . ARG A 1 219 ? -8.752 15.489 -14.764 1.00 78.94 219 ARG A N 1
ATOM 1690 C CA . ARG A 1 219 ? -10.222 15.428 -14.760 1.00 78.94 219 ARG A CA 1
ATOM 1691 C C . ARG A 1 219 ? -10.751 14.177 -15.460 1.00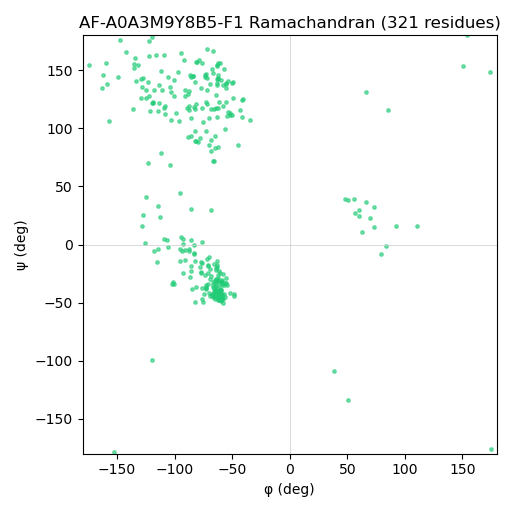 78.94 219 ARG A C 1
ATOM 1693 O O . ARG A 1 219 ? -11.604 13.490 -14.901 1.00 78.94 219 ARG A O 1
ATOM 1700 N N . GLN A 1 220 ? -10.244 13.868 -16.652 1.00 78.62 220 GLN A N 1
ATOM 1701 C CA . GLN A 1 220 ? -10.682 12.703 -17.430 1.00 78.62 220 GLN A CA 1
ATOM 1702 C C . GLN A 1 220 ? -10.436 11.392 -16.676 1.00 78.62 220 GLN A C 1
ATOM 1704 O O . GLN A 1 220 ? -11.318 10.537 -16.600 1.00 78.62 220 GLN A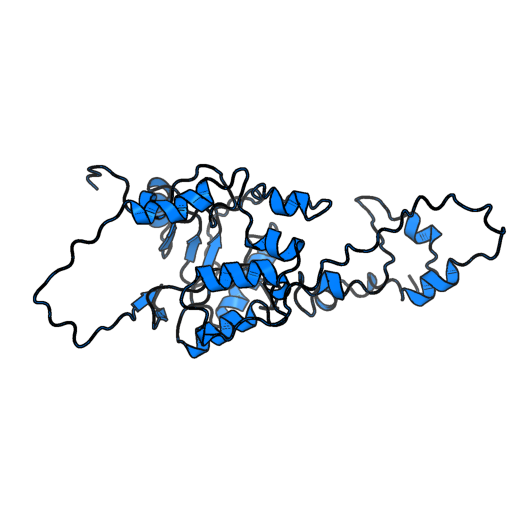 O 1
ATOM 1709 N N . ILE A 1 221 ? -9.266 11.282 -16.054 1.00 73.88 221 ILE A N 1
ATOM 1710 C CA . ILE A 1 221 ? -8.854 10.149 -15.224 1.00 73.88 221 ILE A CA 1
ATOM 1711 C C . ILE A 1 221 ? -9.823 9.912 -14.064 1.00 73.88 221 ILE A C 1
ATOM 1713 O O . ILE A 1 221 ? -10.315 8.800 -13.865 1.00 73.88 221 ILE A O 1
ATOM 1717 N N . VAL A 1 222 ? -10.131 10.970 -13.309 1.00 80.69 222 VAL A N 1
ATOM 1718 C CA . VAL A 1 222 ? -11.041 10.890 -12.160 1.00 80.69 222 VAL A CA 1
ATOM 1719 C C . VAL A 1 222 ? -12.426 10.415 -12.601 1.00 80.69 222 VAL A C 1
ATOM 1721 O O . VAL A 1 222 ? -12.977 9.483 -12.013 1.00 80.69 222 VAL A O 1
ATOM 1724 N N . GLN A 1 223 ? -12.964 11.003 -13.671 1.00 83.75 223 GLN A N 1
ATOM 1725 C CA . GLN A 1 223 ? -14.291 10.665 -14.191 1.00 83.75 223 GLN A CA 1
ATOM 1726 C C . GLN A 1 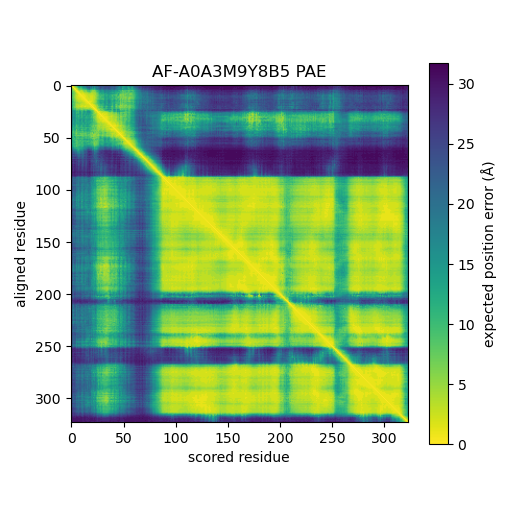223 ? -14.369 9.222 -14.706 1.00 83.75 223 GLN A C 1
ATOM 1728 O O . GLN A 1 223 ? -15.388 8.548 -14.545 1.00 83.75 223 GLN A O 1
ATOM 1733 N N . GLN A 1 224 ? -13.297 8.713 -15.314 1.00 81.25 224 GLN A N 1
ATOM 1734 C CA . GLN A 1 224 ? -13.235 7.321 -15.752 1.00 81.25 224 GLN A CA 1
ATOM 1735 C C . GLN A 1 224 ? -13.161 6.348 -14.573 1.00 81.25 224 GLN A C 1
ATOM 1737 O O . GLN A 1 224 ? -13.855 5.328 -14.597 1.00 81.25 224 GLN A O 1
ATOM 1742 N N . ALA A 1 225 ? -12.373 6.659 -13.541 1.00 82.75 225 ALA A N 1
ATOM 1743 C CA . ALA A 1 225 ? -12.310 5.860 -12.320 1.00 82.75 225 ALA A CA 1
ATOM 1744 C C . ALA A 1 225 ? -13.688 5.775 -11.641 1.00 82.75 225 ALA A C 1
ATOM 1746 O O . ALA A 1 225 ? -14.162 4.684 -11.314 1.00 82.75 225 ALA A O 1
ATOM 1747 N N . GLU A 1 226 ? -14.376 6.911 -11.514 1.00 86.00 226 GLU A N 1
ATOM 1748 C CA . GLU A 1 226 ? -15.737 6.993 -10.976 1.00 86.00 226 GLU A CA 1
ATOM 1749 C C . GLU A 1 226 ? -16.730 6.161 -11.798 1.00 86.00 226 GLU A C 1
ATOM 1751 O O . GLU A 1 226 ? -17.430 5.303 -11.255 1.00 86.00 226 GLU A O 1
ATOM 1756 N N . LYS A 1 227 ? -16.724 6.312 -13.131 1.00 86.62 227 LYS A N 1
ATOM 1757 C CA . LYS A 1 227 ? -17.575 5.533 -14.047 1.00 86.62 227 LYS A CA 1
ATOM 1758 C C . LYS A 1 227 ? -17.340 4.022 -13.946 1.00 86.62 227 LYS A C 1
ATOM 1760 O O . LYS A 1 227 ? -18.264 3.241 -14.164 1.00 86.62 227 LYS A O 1
ATOM 1765 N N . ARG A 1 228 ? -16.116 3.598 -13.621 1.00 83.75 228 ARG A N 1
ATOM 1766 C CA . ARG A 1 228 ? -15.743 2.185 -13.420 1.00 83.75 228 ARG A CA 1
ATOM 1767 C C . ARG A 1 228 ? -16.067 1.670 -12.014 1.00 83.75 228 ARG A C 1
ATOM 1769 O O . ARG A 1 228 ? -15.852 0.493 -11.732 1.00 83.75 228 ARG A O 1
ATOM 1776 N N . GLY A 1 229 ? -16.628 2.517 -11.154 1.00 87.19 229 GLY A N 1
ATOM 1777 C CA . GLY A 1 229 ? -17.141 2.134 -9.845 1.00 87.19 229 GLY A CA 1
ATOM 1778 C C . GLY A 1 229 ? -16.140 2.273 -8.702 1.00 87.19 229 GLY A C 1
ATOM 1779 O O . GLY A 1 229 ? -16.403 1.718 -7.629 1.00 87.19 229 GLY A O 1
ATOM 1780 N N . CYS A 1 230 ? -15.033 3.006 -8.891 1.00 90.50 230 CYS A N 1
ATOM 1781 C CA . CYS A 1 230 ? -14.182 3.421 -7.777 1.00 90.50 230 CYS A CA 1
ATOM 1782 C C . CYS A 1 230 ? -15.024 4.138 -6.710 1.00 90.50 230 CYS A C 1
ATOM 1784 O O . CYS A 1 230 ? -15.969 4.862 -7.014 1.00 90.50 230 CYS A O 1
ATOM 1786 N N . LYS A 1 231 ? -14.714 3.874 -5.437 1.00 91.19 231 LYS A N 1
ATOM 1787 C CA . LYS A 1 231 ? -15.528 4.315 -4.290 1.00 91.19 231 LYS A CA 1
ATOM 1788 C C . LYS A 1 231 ? -14.924 5.475 -3.510 1.00 91.19 231 LYS A C 1
ATOM 1790 O O . LYS A 1 231 ? -15.522 5.915 -2.540 1.00 91.19 231 LYS A O 1
ATOM 1795 N N . GLY A 1 232 ? -13.745 5.941 -3.900 1.00 91.12 232 GLY A N 1
ATOM 1796 C CA . GLY A 1 232 ? -13.034 7.010 -3.218 1.00 91.12 232 GLY A CA 1
ATOM 1797 C C . GLY A 1 232 ? -11.781 7.407 -3.978 1.00 91.12 232 GLY A C 1
ATOM 1798 O O . GLY A 1 232 ? -11.214 6.603 -4.723 1.00 91.12 232 GLY A O 1
ATOM 1799 N N . LEU A 1 233 ? -11.361 8.649 -3.768 1.00 89.88 233 LEU A N 1
ATOM 1800 C CA . LEU A 1 233 ? -10.218 9.256 -4.428 1.00 89.88 233 LEU A CA 1
ATOM 1801 C C . LEU A 1 233 ? -9.126 9.553 -3.402 1.00 89.88 233 LEU A C 1
ATOM 1803 O O . LEU A 1 233 ? -9.317 10.388 -2.526 1.00 89.88 233 LEU A O 1
ATOM 1807 N N . PHE A 1 234 ? -7.974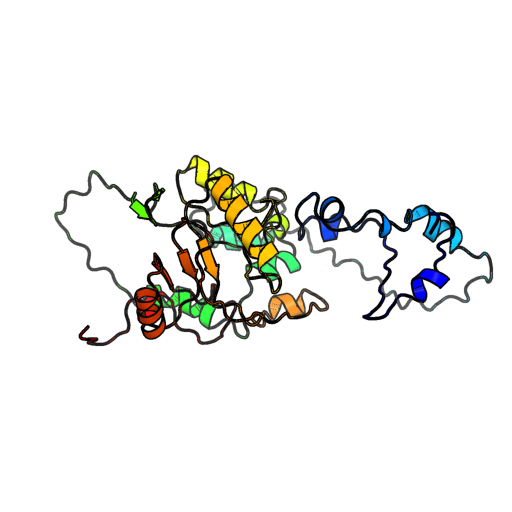 8.892 -3.510 1.00 91.75 234 PHE A N 1
ATOM 1808 C CA . PHE A 1 234 ? -6.851 9.110 -2.596 1.00 91.75 234 PHE A CA 1
ATOM 1809 C C . PHE A 1 234 ? -5.780 9.968 -3.266 1.00 91.75 234 PHE A C 1
ATOM 1811 O O . PHE A 1 234 ? -5.045 9.493 -4.131 1.00 91.75 234 PHE A O 1
ATOM 1818 N N . ILE A 1 235 ? -5.673 11.227 -2.849 1.00 87.69 235 ILE A N 1
ATOM 1819 C CA . ILE A 1 235 ? -4.673 12.167 -3.358 1.00 87.69 235 ILE A CA 1
ATOM 1820 C C . ILE A 1 235 ? -3.406 12.010 -2.522 1.00 87.69 235 ILE A C 1
ATOM 1822 O O . ILE A 1 235 ? -3.410 12.259 -1.317 1.00 87.69 235 ILE A O 1
ATOM 1826 N N . THR A 1 236 ? -2.322 11.563 -3.154 1.00 87.19 236 THR A N 1
ATOM 1827 C CA . THR A 1 236 ? -1.027 11.395 -2.481 1.00 87.19 236 THR A CA 1
ATOM 1828 C C . THR A 1 236 ? -0.306 12.739 -2.400 1.00 87.19 236 THR A C 1
ATOM 1830 O O . THR A 1 236 ? -0.023 13.334 -3.434 1.00 87.19 236 THR A O 1
ATOM 1833 N N . VAL A 1 237 ? 0.003 13.200 -1.185 1.00 86.88 237 VAL A N 1
ATOM 1834 C CA . VAL A 1 237 ? 0.608 14.522 -0.916 1.00 86.88 237 VAL A CA 1
ATOM 1835 C C . VAL A 1 237 ? 2.030 14.450 -0.339 1.00 86.88 237 VAL A C 1
ATOM 1837 O O . VAL A 1 237 ? 2.677 15.478 -0.181 1.00 86.88 237 VAL A O 1
ATOM 1840 N N . ASP A 1 238 ? 2.548 13.250 -0.056 1.00 85.31 238 ASP A N 1
ATOM 1841 C CA . ASP A 1 238 ? 3.893 13.023 0.510 1.00 85.31 238 ASP A CA 1
ATOM 1842 C C . ASP A 1 238 ? 4.998 12.790 -0.543 1.00 85.31 238 ASP A C 1
ATOM 1844 O O . ASP A 1 238 ? 6.146 12.512 -0.190 1.00 85.31 238 ASP A O 1
ATOM 1848 N N . ASN A 1 239 ? 4.669 12.906 -1.834 1.00 80.69 239 ASN A N 1
ATOM 1849 C CA . ASN A 1 239 ? 5.563 12.613 -2.961 1.00 80.69 239 ASN A CA 1
ATOM 1850 C C . ASN A 1 239 ? 5.719 13.792 -3.939 1.00 80.69 239 ASN A C 1
ATOM 1852 O O . ASN A 1 239 ? 5.716 13.612 -5.156 1.00 80.69 239 ASN A O 1
ATOM 1856 N N . THR A 1 240 ? 5.824 15.015 -3.416 1.00 72.75 240 THR A N 1
ATOM 1857 C CA . THR A 1 240 ? 6.116 16.216 -4.227 1.00 72.75 240 THR A CA 1
ATOM 1858 C C . THR A 1 240 ? 7.542 16.214 -4.782 1.00 72.75 240 THR A C 1
ATOM 1860 O O . THR A 1 240 ? 7.789 16.741 -5.860 1.00 72.75 240 THR A O 1
ATOM 1863 N N . GLN A 1 241 ? 8.466 15.581 -4.061 1.00 74.06 241 GLN A N 1
ATOM 1864 C CA . GLN A 1 241 ? 9.831 15.276 -4.478 1.00 74.06 241 GLN A CA 1
ATOM 1865 C C . GLN A 1 241 ? 10.041 13.771 -4.366 1.00 74.06 241 GLN A C 1
ATOM 1867 O O . GLN A 1 241 ? 9.588 13.169 -3.397 1.00 74.06 241 GLN A O 1
ATOM 1872 N N . VAL A 1 242 ? 10.725 13.146 -5.323 1.00 77.50 242 VAL A N 1
ATOM 1873 C CA . VAL A 1 242 ? 10.981 11.698 -5.264 1.00 77.50 242 VAL A CA 1
ATOM 1874 C C .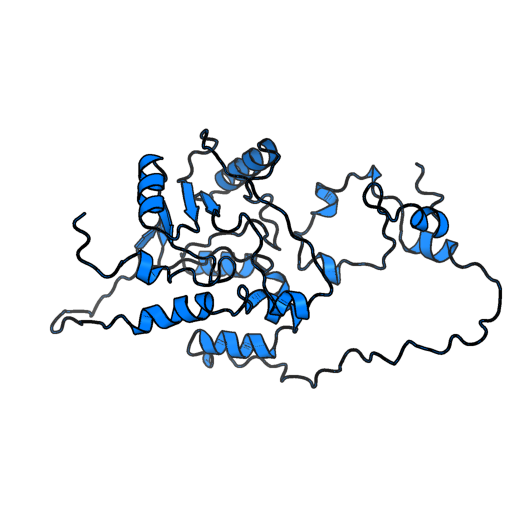 VAL A 1 242 ? 12.026 11.408 -4.187 1.00 77.50 242 VAL A C 1
ATOM 1876 O O . VAL A 1 242 ? 13.147 11.913 -4.266 1.00 77.50 242 VAL A O 1
ATOM 1879 N N . GLY A 1 243 ? 11.687 10.565 -3.208 1.00 82.38 243 GLY A N 1
ATOM 1880 C CA . GLY A 1 243 ? 12.625 10.183 -2.155 1.00 82.38 243 GLY A CA 1
ATOM 1881 C C . GLY A 1 243 ? 13.859 9.452 -2.692 1.00 82.38 243 GLY A C 1
ATOM 1882 O O . GLY A 1 243 ? 13.809 8.696 -3.675 1.00 82.38 243 GLY A O 1
ATOM 1883 N N . ARG A 1 244 ? 15.003 9.679 -2.044 1.00 89.31 244 ARG A N 1
ATOM 1884 C CA . ARG A 1 244 ? 16.301 9.182 -2.504 1.00 89.31 244 ARG A CA 1
ATOM 1885 C C . ARG A 1 244 ? 16.509 7.725 -2.095 1.00 89.31 244 ARG A C 1
ATOM 1887 O O . ARG A 1 244 ? 17.074 7.425 -1.056 1.00 89.31 244 ARG A O 1
ATOM 1894 N N . ARG A 1 245 ? 16.081 6.795 -2.945 1.00 89.31 245 ARG A N 1
ATOM 1895 C CA . ARG A 1 245 ? 16.160 5.352 -2.662 1.00 89.31 245 ARG A CA 1
ATOM 1896 C C . ARG A 1 245 ? 17.495 4.766 -3.108 1.00 89.31 245 ARG A C 1
ATOM 1898 O O . ARG A 1 245 ? 17.661 4.368 -4.261 1.00 89.31 245 ARG A O 1
ATOM 1905 N N . GLU A 1 246 ? 18.473 4.722 -2.209 1.00 90.38 246 GLU A N 1
ATOM 1906 C CA . GLU A 1 246 ? 19.860 4.419 -2.579 1.00 90.38 246 GLU A CA 1
ATOM 1907 C C . GLU A 1 246 ? 20.070 3.013 -3.154 1.00 90.38 246 GLU A C 1
ATOM 1909 O O . GLU A 1 246 ? 20.889 2.835 -4.058 1.00 90.38 246 GLU A O 1
ATOM 1914 N N . LYS A 1 247 ? 19.325 2.006 -2.678 1.00 89.50 247 LYS A N 1
ATOM 1915 C CA . LYS A 1 247 ? 19.378 0.646 -3.247 1.00 89.50 247 LYS A CA 1
ATOM 1916 C C . LYS A 1 247 ? 18.961 0.642 -4.720 1.00 89.50 247 LYS A C 1
ATOM 1918 O O . LYS A 1 247 ? 19.634 0.012 -5.531 1.00 89.50 247 LYS A O 1
ATOM 1923 N N . ASP A 1 248 ? 17.922 1.394 -5.084 1.00 83.75 248 ASP A N 1
ATOM 1924 C CA . ASP A 1 248 ? 17.507 1.554 -6.481 1.00 83.75 248 ASP A CA 1
ATOM 1925 C C . ASP A 1 248 ? 18.561 2.281 -7.301 1.00 83.75 248 ASP A C 1
ATOM 1927 O O . ASP A 1 248 ? 18.848 1.862 -8.415 1.00 83.75 248 ASP A O 1
ATOM 1931 N N . LEU A 1 249 ? 19.149 3.352 -6.763 1.00 82.44 249 LEU A N 1
ATOM 1932 C CA . LEU A 1 249 ? 20.189 4.118 -7.455 1.00 82.44 249 LEU A CA 1
ATOM 1933 C C . LEU A 1 249 ? 21.461 3.294 -7.692 1.00 82.44 249 LEU A C 1
ATOM 1935 O O . LEU A 1 249 ? 22.153 3.509 -8.681 1.00 82.44 249 LEU A O 1
ATOM 1939 N N . ARG A 1 250 ? 21.774 2.342 -6.805 1.00 82.75 250 ARG A N 1
ATOM 1940 C CA . ARG A 1 250 ? 22.871 1.382 -7.006 1.00 82.75 250 ARG A CA 1
ATOM 1941 C C . ARG A 1 250 ? 22.494 0.290 -8.009 1.00 82.75 250 ARG A C 1
ATOM 1943 O O . ARG A 1 250 ? 23.341 -0.121 -8.797 1.00 82.75 250 ARG A O 1
ATOM 1950 N N . ALA A 1 251 ? 21.241 -0.166 -7.992 1.00 78.38 251 ALA A N 1
ATOM 1951 C CA . ALA A 1 251 ? 20.741 -1.203 -8.896 1.00 78.38 251 ALA A CA 1
ATOM 1952 C C . ALA A 1 251 ? 20.446 -0.689 -10.319 1.00 78.38 251 ALA A C 1
ATOM 1954 O O . ALA A 1 251 ? 20.465 -1.468 -11.269 1.00 78.38 251 ALA A O 1
ATOM 1955 N N . ARG A 1 252 ? 20.170 0.611 -10.483 1.00 65.56 252 ARG A N 1
ATOM 1956 C CA . ARG A 1 252 ? 19.859 1.272 -11.756 1.00 65.56 252 ARG A CA 1
ATOM 1957 C C . ARG A 1 252 ? 20.972 2.253 -12.111 1.00 65.56 252 ARG A C 1
ATOM 1959 O O . ARG A 1 252 ? 21.205 3.218 -11.391 1.00 65.56 252 ARG A O 1
ATOM 1966 N N . GLN A 1 253 ? 21.609 2.088 -13.269 1.00 44.28 253 GLN A N 1
ATOM 1967 C CA . GLN A 1 253 ? 22.417 3.162 -13.853 1.00 44.28 253 GLN A CA 1
ATOM 1968 C C . GLN A 1 253 ? 21.489 4.294 -14.339 1.00 44.28 253 GLN A C 1
ATOM 1970 O O . GLN A 1 253 ? 21.120 4.340 -15.504 1.00 44.28 253 GLN A O 1
ATOM 1975 N N . ARG A 1 254 ? 21.155 5.203 -13.409 1.00 39.91 254 ARG A N 1
ATOM 1976 C CA . ARG A 1 254 ? 20.406 6.473 -13.545 1.00 39.91 254 ARG A CA 1
ATOM 1977 C C . ARG A 1 254 ? 18.920 6.379 -13.933 1.00 39.91 254 ARG A C 1
ATOM 1979 O O . ARG A 1 254 ? 18.551 5.797 -14.942 1.00 39.91 254 ARG A O 1
ATOM 1986 N N . ALA A 1 255 ? 18.085 7.101 -13.182 1.00 32.94 255 ALA A N 1
ATOM 1987 C CA . ALA A 1 255 ? 16.841 7.698 -13.673 1.00 32.94 255 ALA A CA 1
ATOM 1988 C C . ALA A 1 255 ? 16.545 8.996 -12.896 1.00 32.94 255 ALA A C 1
ATOM 1990 O O . ALA A 1 255 ? 16.876 9.096 -11.714 1.00 32.94 255 ALA A O 1
ATOM 1991 N N . ALA A 1 256 ? 15.987 9.982 -13.603 1.00 34.44 256 ALA A N 1
ATOM 1992 C CA . ALA A 1 256 ? 15.786 11.368 -13.178 1.00 34.44 256 ALA A CA 1
ATOM 1993 C C . ALA A 1 256 ? 14.533 11.581 -12.304 1.00 34.44 256 ALA A C 1
ATOM 1995 O O . ALA A 1 256 ? 13.582 10.801 -12.367 1.00 34.44 256 ALA A O 1
ATOM 1996 N N . SER A 1 257 ? 14.550 12.661 -11.517 1.00 32.00 257 SER A N 1
ATOM 1997 C CA . SER A 1 257 ? 13.439 13.176 -10.708 1.00 32.00 257 SER A CA 1
ATOM 1998 C C . SER A 1 257 ? 12.448 14.001 -11.543 1.00 32.00 257 SER A C 1
ATOM 2000 O O . SER A 1 257 ? 12.805 14.538 -12.592 1.00 32.00 257 SER A O 1
ATOM 2002 N N . ARG A 1 258 ? 11.202 14.115 -11.066 1.00 40.78 258 ARG A N 1
ATOM 2003 C CA . ARG A 1 258 ? 10.213 15.109 -11.510 1.00 40.78 258 ARG A CA 1
ATOM 2004 C C . ARG A 1 258 ? 9.558 15.737 -10.282 1.00 40.78 258 ARG A C 1
ATOM 2006 O O . ARG A 1 258 ? 9.293 15.019 -9.317 1.00 40.78 258 ARG A O 1
ATOM 2013 N N . ASP A 1 259 ? 9.316 17.039 -10.359 1.00 30.23 259 ASP A N 1
ATOM 2014 C CA . ASP A 1 259 ? 8.723 17.852 -9.297 1.00 30.23 259 ASP A CA 1
ATOM 2015 C C . ASP A 1 259 ? 7.187 17.792 -9.369 1.00 30.23 259 ASP A C 1
ATOM 2017 O O . ASP A 1 259 ? 6.613 17.712 -10.454 1.00 30.23 259 ASP A O 1
ATOM 2021 N N . GLY A 1 260 ? 6.511 17.800 -8.218 1.00 38.56 260 GLY A N 1
ATOM 2022 C CA . GLY A 1 260 ? 5.051 17.888 -8.114 1.00 38.56 260 GLY A CA 1
ATOM 2023 C C . GLY A 1 260 ? 4.594 19.194 -7.460 1.00 38.56 260 GLY A C 1
ATOM 2024 O O . GLY A 1 260 ? 5.158 19.612 -6.449 1.00 38.56 260 GLY A O 1
ATOM 2025 N N . GLU A 1 261 ? 3.548 19.813 -8.011 1.00 39.22 261 GLU A N 1
ATOM 2026 C CA . GLU A 1 261 ? 2.924 21.038 -7.488 1.00 39.22 261 GLU A CA 1
ATOM 2027 C C . GLU A 1 261 ? 1.760 20.775 -6.514 1.00 39.22 261 GLU A C 1
ATOM 2029 O O . GLU A 1 261 ? 1.124 19.718 -6.528 1.00 39.22 261 GLU A O 1
ATOM 2034 N N . ALA A 1 262 ? 1.450 21.783 -5.691 1.00 36.66 262 ALA A N 1
ATOM 2035 C CA . ALA A 1 262 ? 0.311 21.795 -4.775 1.00 36.66 262 ALA A CA 1
ATOM 2036 C C . ALA A 1 262 ? -1.037 21.938 -5.516 1.00 36.66 262 ALA A C 1
ATOM 2038 O O . ALA A 1 262 ? -1.156 22.671 -6.497 1.00 36.66 262 ALA A O 1
ATOM 2039 N N . TRP A 1 263 ? -2.068 21.248 -5.019 1.00 45.72 263 TRP A N 1
ATOM 2040 C CA . TRP A 1 263 ? -3.428 21.255 -5.568 1.00 45.72 263 TRP A CA 1
ATOM 2041 C C . TRP A 1 263 ? -4.395 22.068 -4.697 1.00 45.72 263 TRP A C 1
ATOM 2043 O O . TRP A 1 263 ? -4.332 22.003 -3.470 1.00 45.72 263 TRP A O 1
ATOM 2053 N N . HIS A 1 264 ? -5.337 22.762 -5.344 1.00 41.00 264 HIS A N 1
ATOM 2054 C CA . HIS A 1 264 ? -6.503 23.388 -4.719 1.00 41.00 264 HIS A CA 1
ATOM 2055 C C . HIS A 1 264 ? -7.795 22.752 -5.275 1.00 41.00 264 HIS A C 1
ATOM 2057 O O . HIS A 1 264 ? -7.901 22.613 -6.497 1.00 41.00 264 HIS A O 1
ATOM 2063 N N . PRO A 1 265 ? -8.778 22.369 -4.434 1.00 45.84 265 PRO A N 1
ATOM 2064 C CA . PRO A 1 265 ? -10.014 21.754 -4.906 1.00 45.84 265 PRO A CA 1
ATOM 2065 C C . PRO A 1 265 ? -10.977 22.770 -5.524 1.00 45.84 265 PRO A C 1
ATOM 2067 O O . PRO A 1 265 ? -11.540 23.604 -4.820 1.00 45.84 265 PRO A O 1
ATOM 2070 N N . GLU A 1 266 ? -11.274 22.608 -6.809 1.00 50.22 266 GLU A N 1
ATOM 2071 C CA . GLU A 1 266 ? -12.650 22.738 -7.297 1.00 50.22 266 GLU A CA 1
ATOM 2072 C C . GLU A 1 266 ? -13.170 21.316 -7.551 1.00 50.22 266 GLU A C 1
ATOM 2074 O O . GLU A 1 266 ? -12.430 20.468 -8.059 1.00 50.22 266 GLU A O 1
ATOM 2079 N N . SER A 1 267 ? -14.404 21.007 -7.132 1.00 59.22 267 SER A N 1
ATOM 2080 C CA . SER A 1 267 ? -14.912 19.629 -7.169 1.00 59.22 267 SER A CA 1
ATOM 2081 C C . SER A 1 267 ? -15.113 19.143 -8.606 1.00 59.22 267 SER A C 1
ATOM 2083 O O . SER A 1 267 ? -15.932 19.679 -9.353 1.00 59.22 267 SER A O 1
ATOM 2085 N N . ILE A 1 268 ? -14.359 18.113 -8.988 1.00 73.81 268 ILE A N 1
ATOM 2086 C CA . ILE A 1 268 ? -14.435 17.453 -10.299 1.00 73.81 268 ILE A CA 1
ATOM 2087 C C . ILE A 1 268 ? -15.044 16.040 -10.223 1.00 73.81 268 ILE A C 1
ATOM 2089 O O . ILE A 1 268 ? -15.052 15.344 -11.237 1.00 73.81 268 ILE A O 1
ATOM 2093 N N . THR A 1 269 ? -15.513 15.611 -9.041 1.00 81.75 269 THR A N 1
ATOM 2094 C CA . THR A 1 269 ? -16.060 14.267 -8.763 1.00 81.75 269 THR A CA 1
ATOM 2095 C C . THR A 1 269 ? -16.940 14.250 -7.515 1.00 81.75 269 THR A C 1
ATOM 2097 O O . THR A 1 269 ? -16.745 15.072 -6.620 1.00 81.75 269 THR A O 1
ATOM 2100 N N . ASP A 1 270 ? -17.847 13.275 -7.430 1.00 85.50 270 ASP A N 1
ATOM 2101 C CA . ASP A 1 270 ? -18.670 13.024 -6.242 1.00 85.50 270 ASP A CA 1
ATOM 2102 C C . ASP A 1 270 ? -18.045 11.972 -5.303 1.00 85.50 270 ASP A C 1
ATOM 2104 O O . ASP A 1 270 ? -18.549 11.719 -4.204 1.00 85.50 270 ASP A O 1
ATOM 2108 N N . MET A 1 271 ? -16.932 11.344 -5.703 1.00 89.69 271 MET A N 1
ATOM 2109 C CA . MET A 1 271 ? -16.223 10.383 -4.859 1.00 89.69 271 MET A CA 1
ATOM 2110 C C . MET A 1 271 ? -15.672 11.039 -3.578 1.00 89.69 271 MET A C 1
ATOM 2112 O O . MET A 1 271 ? -15.114 12.137 -3.638 1.00 89.69 271 MET A O 1
ATOM 2116 N N . PRO A 1 272 ? -15.706 10.345 -2.420 1.00 91.38 272 PRO A N 1
ATOM 2117 C CA . PRO A 1 272 ? -15.076 10.839 -1.202 1.00 91.38 272 PRO A CA 1
ATOM 2118 C C . PRO A 1 272 ? -13.567 11.008 -1.410 1.00 91.38 272 PRO A C 1
ATOM 2120 O O . PRO A 1 272 ? -12.862 10.053 -1.753 1.00 91.38 272 PRO A O 1
ATOM 2123 N N . ILE A 1 273 ? -13.074 12.225 -1.182 1.00 90.44 273 ILE A N 1
ATOM 2124 C CA . ILE A 1 273 ? -11.657 12.573 -1.316 1.00 90.44 273 ILE A CA 1
ATOM 2125 C C . ILE A 1 273 ? -10.932 12.287 -0.001 1.00 90.44 273 ILE A C 1
ATOM 2127 O O . ILE A 1 273 ? -11.379 12.706 1.064 1.00 90.44 273 ILE A O 1
ATOM 2131 N N . VAL A 1 274 ? -9.793 11.605 -0.076 1.00 92.81 274 VAL A N 1
ATOM 2132 C CA . VAL A 1 274 ? -8.901 11.318 1.048 1.00 92.81 274 VAL A CA 1
ATOM 2133 C C . VAL A 1 274 ? -7.495 11.811 0.740 1.00 92.81 274 VAL A C 1
ATOM 2135 O O . VAL A 1 274 ? -6.951 11.521 -0.325 1.00 92.81 274 VAL A O 1
ATOM 2138 N N . LEU A 1 275 ? -6.867 12.510 1.685 1.00 91.06 275 LEU A N 1
ATOM 2139 C CA . LEU A 1 275 ? -5.463 12.913 1.554 1.00 91.06 275 LEU A CA 1
ATOM 2140 C C . LEU A 1 275 ? -4.548 11.826 2.123 1.00 91.06 275 LEU A C 1
ATOM 2142 O O . LEU A 1 275 ? -4.597 11.520 3.314 1.00 91.06 275 LEU A O 1
ATOM 2146 N N . LYS A 1 276 ? -3.703 11.228 1.283 1.00 94.88 276 LYS A N 1
ATOM 2147 C CA . LYS A 1 276 ? -2.729 10.202 1.675 1.00 94.88 276 LYS A CA 1
ATOM 2148 C C . LYS A 1 276 ? -1.339 10.811 1.814 1.00 94.88 276 LYS A C 1
ATOM 2150 O O . LYS A 1 276 ? -0.834 11.392 0.861 1.00 94.88 276 LYS A O 1
ATOM 2155 N N . GLY A 1 277 ? -0.693 10.592 2.957 1.00 94.44 277 GLY A N 1
ATOM 2156 C CA . GLY A 1 277 ? 0.656 11.113 3.212 1.00 94.44 277 GLY A CA 1
ATOM 2157 C C . GLY A 1 277 ? 0.719 12.220 4.261 1.00 94.44 277 GLY A C 1
ATOM 2158 O O . GLY A 1 277 ? 1.702 12.952 4.330 1.00 94.44 277 GLY A O 1
ATOM 2159 N N . ILE A 1 278 ? -0.339 12.372 5.061 1.00 94.88 278 ILE A N 1
ATOM 2160 C CA . ILE A 1 278 ? -0.369 13.332 6.165 1.00 94.88 278 ILE A CA 1
ATOM 2161 C C . ILE A 1 278 ? 0.547 12.828 7.290 1.00 94.88 278 ILE A C 1
ATOM 2163 O O . ILE A 1 278 ? 0.498 11.656 7.661 1.00 94.88 278 ILE A O 1
ATOM 2167 N N . GLN A 1 279 ? 1.401 13.702 7.823 1.00 95.56 279 GLN A N 1
ATOM 2168 C CA . GLN A 1 279 ? 2.453 13.335 8.791 1.00 95.56 279 GLN A CA 1
ATOM 2169 C C . GLN A 1 279 ? 2.410 14.163 10.089 1.00 95.56 279 GLN A C 1
ATOM 2171 O O . GLN A 1 279 ? 3.235 13.969 10.987 1.00 95.56 279 GLN A O 1
ATOM 2176 N N . SER A 1 280 ? 1.441 15.070 10.212 1.00 93.94 280 SER A N 1
ATOM 2177 C CA . SER A 1 280 ? 1.259 15.970 11.353 1.00 93.94 280 SER A CA 1
ATOM 2178 C C . SER A 1 280 ? -0.217 16.019 11.758 1.00 93.94 280 SER A C 1
ATOM 2180 O O . SER A 1 280 ? -1.089 15.741 10.937 1.00 93.94 280 SER A O 1
ATOM 2182 N N . VAL A 1 281 ? -0.505 16.352 13.019 1.00 92.81 281 VAL A N 1
ATOM 2183 C CA . VAL A 1 281 ? -1.894 16.509 13.494 1.00 92.81 281 VAL A CA 1
ATOM 2184 C C . VAL A 1 281 ? -2.491 17.793 12.921 1.00 92.81 281 VAL A C 1
ATOM 2186 O O . VAL A 1 281 ? -3.661 17.839 12.559 1.00 92.81 281 VAL A O 1
ATOM 2189 N N . GLU A 1 282 ? -1.663 18.818 12.782 1.00 93.75 282 GLU A N 1
ATOM 2190 C CA . GLU A 1 282 ? -1.994 20.121 12.228 1.00 93.75 282 GLU A CA 1
ATOM 2191 C C . GLU A 1 282 ? -2.559 19.994 10.809 1.00 93.75 282 GLU A C 1
ATOM 2193 O O . GLU A 1 282 ? -3.575 20.607 10.488 1.00 93.75 282 GLU A O 1
ATOM 2198 N N . ASP A 1 283 ? -1.965 19.141 9.975 1.00 93.31 283 ASP A N 1
ATOM 2199 C CA . ASP A 1 283 ? -2.455 18.916 8.615 1.00 93.31 283 ASP A CA 1
ATOM 2200 C C . ASP A 1 283 ? -3.696 18.011 8.573 1.00 93.31 283 ASP A C 1
ATOM 2202 O O . ASP A 1 283 ? -4.495 18.132 7.646 1.00 93.31 283 ASP A O 1
ATOM 2206 N N . VAL A 1 284 ? -3.931 17.162 9.587 1.00 92.06 284 VAL A N 1
ATOM 2207 C CA . VAL A 1 284 ? -5.234 16.484 9.752 1.00 92.06 284 VAL A CA 1
ATOM 2208 C C . VAL A 1 284 ? -6.334 17.509 10.019 1.00 92.06 284 VAL A C 1
ATOM 2210 O O . VAL A 1 284 ? -7.403 17.425 9.415 1.00 92.06 284 VAL A O 1
ATOM 2213 N N . LEU A 1 285 ? -6.074 18.485 10.894 1.00 91.94 285 LEU A N 1
ATOM 2214 C CA . LEU A 1 285 ? -7.034 19.545 11.214 1.00 91.94 285 LEU A CA 1
ATOM 2215 C C . LEU A 1 285 ? -7.330 20.410 9.984 1.00 91.94 285 LEU A C 1
ATOM 2217 O O . LEU A 1 285 ? -8.496 20.611 9.657 1.00 91.94 285 LEU A O 1
ATOM 2221 N N . ARG A 1 286 ? -6.300 20.816 9.232 1.00 91.19 286 ARG A N 1
ATOM 2222 C CA . ARG A 1 286 ? -6.479 21.539 7.959 1.00 91.19 286 ARG A CA 1
ATOM 2223 C C . ARG A 1 286 ? -7.275 20.729 6.940 1.00 91.19 286 ARG A C 1
ATOM 2225 O O . ARG A 1 286 ? -8.164 21.258 6.283 1.00 91.19 286 ARG A O 1
ATOM 2232 N N . ALA A 1 287 ? -6.987 19.435 6.804 1.00 88.62 287 ALA A N 1
ATOM 2233 C CA . ALA A 1 287 ? -7.743 18.564 5.909 1.00 88.62 287 ALA A CA 1
ATOM 2234 C C . ALA A 1 287 ? -9.235 18.529 6.292 1.00 88.62 287 ALA A C 1
ATOM 2236 O O . ALA A 1 287 ? -10.099 18.629 5.419 1.00 88.62 287 ALA A O 1
ATOM 2237 N N . ALA A 1 288 ? -9.536 18.453 7.593 1.00 89.50 288 ALA A N 1
ATOM 2238 C CA . ALA A 1 288 ? -10.903 18.502 8.103 1.00 89.50 288 ALA A CA 1
ATOM 2239 C C . ALA A 1 288 ? -11.589 19.855 7.830 1.00 89.50 288 ALA A C 1
ATOM 2241 O O . ALA A 1 288 ? -12.745 19.865 7.413 1.00 89.50 288 ALA A O 1
ATOM 2242 N N . GLU A 1 289 ? -10.883 20.981 7.988 1.00 91.50 289 GLU A N 1
ATOM 2243 C CA . GLU A 1 289 ? -11.381 22.325 7.635 1.00 91.50 289 GLU A CA 1
ATOM 2244 C C . GLU A 1 289 ? -11.751 22.440 6.147 1.00 91.50 289 GLU A C 1
ATOM 2246 O O . GLU A 1 289 ? -12.703 23.134 5.792 1.00 91.50 289 GLU A O 1
ATOM 2251 N N . HIS A 1 290 ? -11.046 21.711 5.278 1.00 88.81 290 HIS A N 1
ATOM 2252 C CA . HIS A 1 290 ? -11.329 21.629 3.844 1.00 88.81 290 HIS A CA 1
ATOM 2253 C C . HIS A 1 290 ? -12.379 20.569 3.462 1.00 88.81 290 HIS A C 1
ATOM 2255 O O . HIS A 1 290 ? -12.648 20.380 2.276 1.00 88.81 290 HIS A O 1
ATOM 2261 N N . GLY A 1 291 ? -12.989 19.885 4.435 1.00 88.62 291 GLY A N 1
ATOM 2262 C CA . GLY A 1 291 ? -14.117 18.981 4.202 1.00 88.62 291 GLY A CA 1
ATOM 2263 C C . GLY A 1 291 ? -13.773 17.688 3.458 1.00 88.62 291 GLY A C 1
ATOM 2264 O O . GLY A 1 291 ? -14.660 17.086 2.852 1.00 88.62 291 GLY A O 1
ATOM 2265 N N . VAL A 1 292 ? -12.510 17.239 3.480 1.00 89.38 292 VAL A N 1
ATOM 2266 C CA . VAL A 1 292 ? -12.154 15.934 2.896 1.00 89.38 292 VAL A CA 1
ATOM 2267 C C . VAL A 1 292 ? -12.781 14.793 3.705 1.00 89.38 292 VAL A C 1
ATOM 2269 O O . VAL A 1 292 ? -12.970 14.892 4.917 1.00 89.38 292 VAL A O 1
ATOM 2272 N N . ALA A 1 293 ? -13.075 13.670 3.051 1.00 92.81 293 ALA A N 1
ATOM 2273 C CA . ALA A 1 293 ? -13.721 12.516 3.678 1.00 92.81 293 ALA A CA 1
ATOM 2274 C C . ALA A 1 293 ? -12.804 11.756 4.652 1.00 92.81 293 ALA A C 1
ATOM 2276 O O . ALA A 1 293 ? -13.277 10.958 5.462 1.00 92.81 293 ALA A O 1
ATOM 2277 N N . GLY A 1 294 ? -11.491 11.971 4.569 1.00 93.69 294 GLY A N 1
ATOM 2278 C CA . GLY A 1 294 ? -10.534 11.396 5.501 1.00 93.69 294 GLY A CA 1
ATOM 2279 C C . GLY A 1 294 ? -9.085 11.682 5.137 1.00 93.69 294 GLY A C 1
ATOM 2280 O O . GLY A 1 294 ? -8.771 12.362 4.159 1.00 93.69 294 GLY A O 1
ATOM 2281 N N . VAL A 1 295 ? -8.185 11.103 5.926 1.00 94.81 295 VAL A N 1
ATOM 2282 C CA . VAL A 1 295 ? -6.739 11.162 5.707 1.00 94.81 295 VAL A CA 1
ATOM 2283 C C . VAL A 1 295 ? -6.118 9.783 5.912 1.00 94.81 295 VAL A C 1
ATOM 2285 O O . VAL A 1 295 ? -6.610 8.980 6.704 1.00 94.81 295 VAL A O 1
ATOM 2288 N N . VAL A 1 296 ? -5.007 9.515 5.231 1.00 96.38 296 VAL A N 1
ATOM 2289 C CA . VAL A 1 296 ? -4.112 8.400 5.556 1.00 96.38 296 VAL A CA 1
ATOM 2290 C C . VAL A 1 296 ? -2.847 8.989 6.149 1.00 96.38 296 VAL A C 1
ATOM 2292 O O . VAL A 1 296 ? -2.062 9.625 5.434 1.00 96.38 296 VAL A O 1
ATOM 2295 N N . LEU A 1 297 ? -2.638 8.742 7.443 1.00 96.88 297 LEU A N 1
ATOM 2296 C CA . LEU A 1 297 ? -1.354 9.024 8.063 1.00 96.88 297 LEU A CA 1
ATOM 2297 C C . LEU A 1 297 ? -0.310 8.097 7.456 1.00 96.88 297 LEU A C 1
ATOM 2299 O O . LEU A 1 297 ? -0.432 6.876 7.544 1.00 96.88 297 LEU A O 1
ATOM 2303 N N . SER A 1 298 ? 0.676 8.669 6.775 1.00 97.06 298 SER A N 1
ATOM 2304 C CA . SER A 1 298 ? 1.663 7.903 6.020 1.00 97.06 298 SER A CA 1
ATOM 2305 C C . SER A 1 298 ? 2.881 8.760 5.716 1.00 97.06 298 SER A C 1
ATOM 2307 O O . SER A 1 298 ? 2.759 9.949 5.460 1.00 97.06 298 SER A O 1
ATOM 2309 N N . ASN A 1 299 ? 4.045 8.128 5.706 1.00 96.25 299 ASN A N 1
ATOM 2310 C CA . ASN A 1 299 ? 5.303 8.669 5.185 1.00 96.25 299 ASN A CA 1
ATOM 2311 C C . ASN A 1 299 ? 5.748 7.858 3.951 1.00 96.25 299 ASN A C 1
ATOM 2313 O O . ASN A 1 299 ? 6.932 7.595 3.736 1.00 96.25 299 ASN A O 1
ATOM 2317 N N . HIS A 1 300 ? 4.767 7.367 3.187 1.00 96.19 300 HIS A N 1
ATOM 2318 C CA . HIS A 1 300 ? 4.957 6.503 2.026 1.00 96.19 300 HIS A CA 1
ATOM 2319 C C . HIS A 1 300 ? 5.729 5.194 2.307 1.00 96.19 300 HIS A C 1
ATOM 2321 O O . HIS A 1 300 ? 6.393 4.653 1.424 1.00 96.19 300 HIS A O 1
ATOM 2327 N N . GLY A 1 301 ? 5.670 4.682 3.541 1.00 96.12 301 GLY A N 1
ATOM 2328 C CA . GLY A 1 301 ? 6.447 3.508 3.956 1.00 96.12 301 GLY A CA 1
ATOM 2329 C C . GLY A 1 301 ? 7.937 3.812 4.132 1.00 96.12 301 GLY A C 1
ATOM 2330 O O . GLY A 1 301 ? 8.770 2.961 3.850 1.00 96.12 301 GLY A O 1
ATOM 2331 N N . GLY A 1 302 ? 8.279 5.035 4.547 1.00 96.94 302 GLY A N 1
ATOM 2332 C CA . GLY A 1 302 ? 9.662 5.495 4.702 1.00 96.94 302 GLY A CA 1
ATOM 2333 C C . GLY A 1 302 ? 10.387 5.760 3.387 1.00 96.94 302 GLY A C 1
ATOM 2334 O O .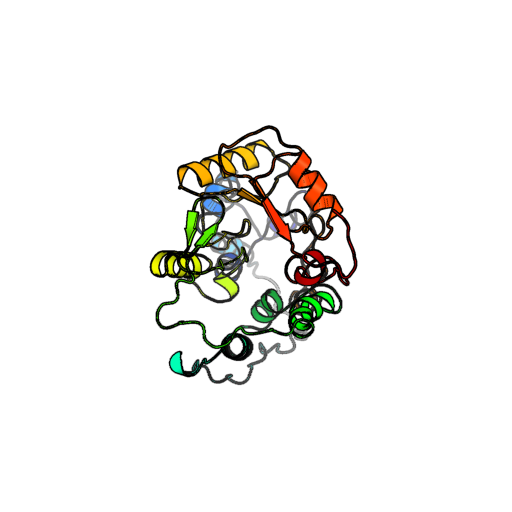 GLY A 1 302 ? 11.604 5.871 3.367 1.00 96.94 302 GLY A O 1
ATOM 2335 N N . ARG A 1 303 ? 9.661 5.850 2.269 1.00 95.44 303 ARG A N 1
ATOM 2336 C CA . ARG A 1 303 ? 10.246 6.013 0.927 1.00 95.44 303 ARG A CA 1
ATOM 2337 C C . ARG A 1 303 ? 10.492 7.463 0.526 1.00 95.44 303 ARG A C 1
ATOM 2339 O O . ARG A 1 303 ? 11.007 7.681 -0.564 1.00 95.44 303 ARG A O 1
ATOM 2346 N N . GLN A 1 304 ? 10.098 8.411 1.373 1.00 93.00 304 GLN A N 1
ATOM 2347 C CA . GLN A 1 304 ? 10.062 9.840 1.075 1.00 93.00 304 GLN A CA 1
ATOM 2348 C C . GLN A 1 304 ? 10.972 10.624 2.024 1.00 93.00 304 GLN A C 1
ATOM 2350 O O . GLN A 1 304 ? 12.175 10.648 1.805 1.00 93.00 304 GLN A O 1
ATOM 2355 N N . LEU A 1 305 ? 10.427 11.251 3.068 1.00 94.38 305 LEU A N 1
ATOM 2356 C CA . LEU A 1 305 ? 11.217 11.997 4.047 1.00 94.38 305 LEU A CA 1
ATOM 2357 C C . LEU A 1 305 ? 11.806 11.052 5.106 1.00 94.38 305 LEU A C 1
ATOM 2359 O O . LEU A 1 305 ? 11.057 10.415 5.849 1.00 94.38 305 LEU A O 1
ATOM 2363 N N . GLU A 1 306 ? 13.134 10.995 5.194 1.00 95.06 306 GLU A N 1
ATOM 2364 C CA . GLU A 1 306 ? 13.849 10.325 6.285 1.00 95.06 306 GLU A CA 1
ATOM 2365 C C . GLU A 1 306 ? 13.625 11.056 7.620 1.00 95.06 306 GLU A C 1
ATOM 2367 O O . GLU A 1 306 ? 13.459 12.276 7.656 1.00 95.06 306 GLU A O 1
ATOM 2372 N N . PHE A 1 307 ? 13.606 10.315 8.730 1.00 96.12 307 PHE A N 1
ATOM 2373 C CA . PHE A 1 307 ? 13.225 10.793 10.070 1.00 96.12 307 PHE A CA 1
ATOM 2374 C C . PHE A 1 307 ? 11.777 11.288 10.214 1.00 96.12 307 PHE A C 1
ATOM 2376 O O . PHE A 1 307 ? 11.407 11.824 11.264 1.00 96.12 307 PHE A O 1
ATOM 2383 N N . ALA A 1 308 ? 10.914 11.052 9.224 1.00 95.75 308 ALA A N 1
ATOM 2384 C CA . ALA A 1 308 ? 9.480 11.154 9.444 1.00 95.75 308 ALA A CA 1
ATOM 2385 C C . ALA A 1 308 ? 9.051 10.192 10.564 1.00 95.75 308 ALA A C 1
ATOM 2387 O O . ALA A 1 308 ? 9.489 9.037 10.613 1.00 95.75 308 ALA A O 1
ATOM 2388 N N . ARG A 1 309 ? 8.178 10.671 11.459 1.00 95.31 309 ARG A N 1
ATOM 2389 C CA . ARG A 1 309 ? 7.620 9.857 12.550 1.00 95.31 309 ARG A CA 1
ATOM 2390 C C . ARG A 1 309 ? 6.799 8.695 12.000 1.00 95.31 309 ARG A C 1
ATOM 2392 O O . ARG A 1 309 ? 6.224 8.785 10.911 1.00 95.31 309 ARG A O 1
ATOM 2399 N N . SER A 1 310 ? 6.684 7.632 12.795 1.00 96.06 310 SER A N 1
ATOM 2400 C CA . SER A 1 310 ? 5.759 6.544 12.488 1.00 96.06 310 SER A CA 1
ATOM 2401 C C . SER A 1 310 ? 4.317 7.047 12.496 1.00 96.06 310 SER A C 1
ATOM 2403 O O . SER A 1 310 ? 3.912 7.795 13.388 1.00 96.06 310 SER A O 1
ATOM 2405 N N . SER A 1 311 ? 3.503 6.592 11.542 1.00 94.81 311 SER A N 1
ATOM 2406 C CA . SER A 1 311 ? 2.074 6.929 11.480 1.00 94.81 311 SER A CA 1
ATOM 2407 C C . SER A 1 311 ? 1.326 6.575 12.772 1.00 94.81 311 SER A C 1
ATOM 2409 O O . SER A 1 311 ? 0.373 7.264 13.133 1.00 94.81 311 SER A O 1
ATOM 2411 N N . LEU A 1 312 ? 1.785 5.551 13.502 1.00 94.00 312 LEU A N 1
ATOM 2412 C CA . LEU A 1 312 ? 1.235 5.176 14.807 1.00 94.00 312 LEU A CA 1
ATOM 2413 C C . LEU A 1 312 ? 1.466 6.265 15.867 1.00 94.00 312 LEU A C 1
ATOM 2415 O O . LEU A 1 312 ? 0.565 6.582 16.639 1.00 94.00 312 LEU A O 1
ATOM 2419 N N . GLU A 1 313 ? 2.654 6.866 15.879 1.00 92.50 313 GLU A N 1
ATOM 2420 C CA . GLU A 1 313 ? 3.014 7.934 16.819 1.00 92.50 313 GLU A CA 1
ATOM 2421 C C . GLU A 1 313 ? 2.334 9.261 16.474 1.00 92.50 313 GLU A C 1
ATOM 2423 O O . GLU A 1 313 ? 2.091 10.077 17.360 1.00 92.50 313 GLU A O 1
ATOM 2428 N N . VAL A 1 314 ? 1.994 9.476 15.200 1.00 92.00 314 VAL A N 1
ATOM 2429 C CA . VAL A 1 314 ? 1.186 10.631 14.781 1.00 92.00 314 VAL A CA 1
ATOM 2430 C C . VAL A 1 314 ? -0.280 10.460 15.204 1.00 92.00 314 VAL A C 1
ATOM 2432 O O . VAL A 1 314 ? -0.891 11.438 15.621 1.00 92.00 314 VAL A O 1
ATOM 2435 N N . ILE A 1 315 ? -0.837 9.238 15.160 1.00 88.12 315 ILE A N 1
ATOM 2436 C CA . ILE A 1 315 ? -2.189 8.932 15.681 1.00 88.12 315 ILE A CA 1
ATOM 2437 C C . ILE A 1 315 ? -2.271 9.135 17.198 1.00 88.12 315 ILE A C 1
ATOM 2439 O O . ILE A 1 315 ? -3.285 9.613 17.704 1.00 88.12 315 ILE A O 1
ATOM 2443 N N . ALA A 1 316 ? -1.224 8.756 17.929 1.00 82.06 316 ALA A N 1
ATOM 2444 C CA . ALA A 1 316 ? -1.178 8.824 19.383 1.00 82.06 316 ALA A CA 1
ATOM 2445 C C . ALA A 1 316 ? 0.019 9.674 19.838 1.00 82.06 316 ALA A C 1
ATOM 2447 O O . ALA A 1 316 ? 0.978 9.122 20.388 1.00 82.06 316 ALA A O 1
ATOM 2448 N N . PRO A 1 317 ? -0.006 11.006 19.619 1.00 67.69 317 PRO A N 1
ATOM 2449 C CA . PRO A 1 317 ? 1.093 11.871 20.013 1.00 67.69 317 PRO A CA 1
ATOM 2450 C C . PRO A 1 317 ? 1.220 11.802 21.535 1.00 67.69 317 PRO A C 1
ATOM 2452 O O . PRO A 1 317 ? 0.339 12.246 22.268 1.00 67.69 317 PRO A O 1
ATOM 2455 N N . GLY A 1 318 ? 2.288 11.168 22.022 1.00 54.19 318 GLY A N 1
ATOM 2456 C CA . GLY A 1 318 ? 2.511 10.965 23.448 1.00 54.19 318 GLY A CA 1
ATOM 2457 C C . GLY A 1 318 ? 2.451 12.293 24.202 1.00 54.19 318 GLY A C 1
ATOM 2458 O O . GLY A 1 318 ? 3.320 13.145 24.047 1.00 54.19 318 GLY A O 1
ATOM 2459 N N . GLY A 1 319 ? 1.411 12.480 25.011 1.00 49.78 319 GLY A N 1
ATOM 2460 C CA . GLY A 1 319 ? 1.205 13.704 25.774 1.00 49.78 319 GLY A CA 1
ATOM 2461 C C . GLY A 1 319 ? -0.272 13.977 26.012 1.00 49.78 319 GLY A C 1
ATOM 2462 O O . GLY A 1 319 ? -1.134 13.555 25.251 1.00 49.78 319 GLY A O 1
ATOM 2463 N N . LYS A 1 320 ? -0.574 14.691 27.098 1.00 42.25 320 LYS A N 1
ATOM 2464 C CA . LYS A 1 320 ? -1.910 15.220 27.395 1.00 42.25 320 LYS A CA 1
ATOM 2465 C C . LYS A 1 320 ? -2.283 16.284 26.353 1.00 42.25 320 LYS A C 1
ATOM 2467 O O . LYS A 1 320 ? -2.287 17.469 26.671 1.00 42.25 320 LYS A O 1
ATOM 2472 N N . SER A 1 321 ? -2.569 15.895 25.115 1.00 40.84 321 SER A N 1
ATOM 2473 C CA . SER A 1 321 ? -3.273 16.772 24.190 1.00 40.84 321 SER A CA 1
ATOM 2474 C C . SER A 1 321 ? -4.720 16.808 24.684 1.00 40.84 321 SER A C 1
ATOM 2476 O O . SER A 1 321 ? -5.508 15.883 24.512 1.00 40.84 321 SER A O 1
ATOM 2478 N N . LYS A 1 322 ? -5.027 17.862 25.444 1.00 40.12 322 LYS A N 1
ATOM 2479 C CA . LYS A 1 322 ? -6.395 18.352 25.561 1.00 40.12 322 LYS A CA 1
ATOM 2480 C C . LYS A 1 322 ? -6.763 18.851 24.163 1.00 40.12 322 LYS A C 1
ATOM 2482 O O . LYS A 1 322 ? -6.374 19.960 23.808 1.00 40.12 322 LYS A O 1
ATOM 2487 N N . LEU A 1 323 ? -7.372 17.988 23.357 1.00 38.44 323 LEU A N 1
ATOM 2488 C CA . LEU A 1 323 ? -8.344 18.448 22.370 1.00 38.44 323 LEU A CA 1
ATOM 2489 C C . LEU A 1 323 ? -9.625 18.812 23.126 1.00 38.44 323 LEU A C 1
ATOM 2491 O O . LEU A 1 323 ? -9.953 18.076 24.090 1.00 38.44 323 LEU A O 1
#